Protein AF-A0A7Z9YC70-F1 (afdb_monomer)

Mean predicted aligned error: 18.32 Å

Foldseek 3Di:
DDLVVLLVQLLQLLVVCVVVQLQQPSDDPGSLVSLVVSLVVSVVPDDDPPVVLNVLSVVLNVLCVCSNVDDSVSSVVSSVVSVVSSVVSVVVVVCVVAPPDDDPPDDDDDDDDDDPPPPPPPDDQPDPPVVLVVQQQDFLCVQPPCHPVNSVQCCVWVVRTTLVSLLVQFFPFKDFQQDADALLVAAPPQDKHKHKFFFADWDWDQDPVRKIKIWTWTHDPNDIEIAIETDPRNVVCNVPHDGGWIKMKIARWHQDPNHIYGDGIDMDTCDPPGPPGQDHSGIAGHGDGDPPDDSVNSSVSSVSSLVPRLVSDDFRDDPVRCVVSVHDTPSVLSCCRHGNPDPVSVDD

Radius of gyration: 29.71 Å; Cα contacts (8 Å, |Δi|>4): 496; chains: 1; bounding box: 54×76×76 Å

Nearest PDB structures (foldseek):
  3f2b-assembly1_A  TM=7.486E-01  e=6.059E-05  Geobacillus kaustophilus
  3f2d-assembly1_A  TM=7.498E-01  e=9.896E-05  Geobacillus kaustophilus
  5gqo-assembly1_A-2  TM=7.730E-01  e=1.354E-03  Mycolicibacterium smegmatis MC2 155
  1z9f-assembly1_A  TM=7.151E-01  e=4.252E-03  Thermotoga maritima
  7pu7-assembly1_A  TM=6.340E-01  e=8.518E-02  Mycobacterium tuberculosis

Structure (mmCIF, N/CA/C/O backbone):
data_AF-A0A7Z9YC70-F1
#
_entry.id   AF-A0A7Z9YC70-F1
#
loop_
_atom_site.group_PDB
_atom_site.id
_atom_site.type_symbol
_atom_site.label_atom_id
_atom_site.label_alt_id
_atom_site.label_comp_id
_atom_site.label_asym_id
_atom_site.label_entity_id
_atom_site.label_seq_id
_atom_site.pdbx_PDB_ins_code
_atom_site.Cartn_x
_atom_site.Cartn_y
_atom_site.Cartn_z
_atom_site.occupancy
_atom_site.B_iso_or_equiv
_atom_site.auth_seq_id
_atom_site.auth_comp_id
_atom_site.auth_asym_id
_atom_site.auth_atom_id
_atom_site.pdbx_PDB_model_num
ATOM 1 N N . MET A 1 1 ? -14.507 -24.063 -24.855 1.00 58.81 1 MET A N 1
ATOM 2 C CA . MET A 1 1 ? -13.839 -25.032 -23.963 1.00 58.81 1 MET A CA 1
ATOM 3 C C . MET A 1 1 ? -12.348 -24.924 -24.219 1.00 58.81 1 MET A C 1
ATOM 5 O O . MET A 1 1 ? -11.944 -25.038 -25.372 1.00 58.81 1 MET A O 1
ATOM 9 N N . LYS A 1 2 ? -11.565 -24.582 -23.195 1.00 74.06 2 LYS A N 1
ATOM 10 C CA . LYS A 1 2 ? -10.109 -24.391 -23.318 1.00 74.06 2 LYS A CA 1
ATOM 11 C C . LYS A 1 2 ? -9.406 -25.756 -23.391 1.00 74.06 2 LYS A C 1
ATOM 13 O O . LYS A 1 2 ? -9.937 -26.738 -22.879 1.00 74.06 2 LYS A O 1
ATOM 18 N N . LEU A 1 3 ? -8.221 -25.831 -24.008 1.00 74.75 3 LEU A N 1
ATOM 19 C CA . LEU A 1 3 ? -7.455 -27.087 -24.123 1.00 74.75 3 LEU A CA 1
ATOM 20 C C . LEU A 1 3 ? -7.129 -27.685 -22.738 1.00 74.75 3 LEU A C 1
ATOM 22 O O . LEU A 1 3 ? -7.252 -28.892 -22.545 1.00 74.75 3 LEU A O 1
ATOM 26 N N . GLU A 1 4 ? -6.862 -26.840 -21.740 1.00 77.31 4 GLU A N 1
ATOM 27 C CA . GLU A 1 4 ? -6.604 -27.263 -20.357 1.00 77.31 4 GLU A CA 1
ATOM 28 C C . GLU A 1 4 ? -7.808 -27.977 -19.704 1.00 77.31 4 GLU A C 1
ATOM 30 O O . GLU A 1 4 ? -7.635 -29.007 -19.051 1.00 77.31 4 GLU A O 1
ATOM 35 N N . GLU A 1 5 ? -9.036 -27.515 -19.970 1.00 78.69 5 GLU A N 1
ATOM 36 C CA . GLU A 1 5 ? -10.274 -28.159 -19.493 1.00 78.69 5 GLU A CA 1
ATOM 37 C C . GLU A 1 5 ? -10.476 -29.543 -20.131 1.00 78.69 5 GLU A C 1
ATOM 39 O O . GLU A 1 5 ? -11.015 -30.456 -19.503 1.00 78.69 5 GLU A O 1
ATOM 44 N N . ILE A 1 6 ? -10.032 -29.720 -21.380 1.00 80.38 6 ILE A N 1
ATOM 45 C CA . ILE A 1 6 ? -10.099 -31.007 -22.082 1.00 80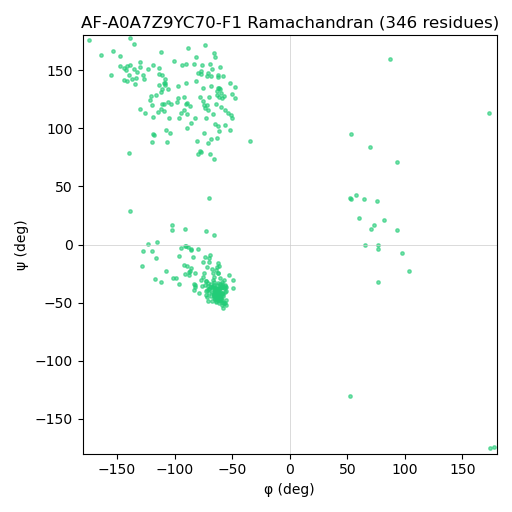.38 6 ILE A CA 1
ATOM 46 C C . ILE A 1 6 ? -9.082 -31.984 -21.491 1.00 80.38 6 ILE A C 1
ATOM 48 O O . ILE A 1 6 ? -9.434 -33.124 -21.189 1.00 80.38 6 ILE A O 1
ATOM 52 N N . LEU A 1 7 ? -7.845 -31.535 -21.259 1.00 80.81 7 LEU A N 1
ATOM 53 C CA . LEU A 1 7 ? -6.798 -32.358 -20.646 1.00 80.81 7 LEU A CA 1
ATOM 54 C C . LEU A 1 7 ? -7.175 -32.801 -19.225 1.00 80.81 7 LEU A C 1
ATOM 56 O O . LEU A 1 7 ? -6.905 -33.938 -18.847 1.00 80.81 7 LEU A O 1
ATOM 60 N N . GLU A 1 8 ? -7.837 -31.944 -18.441 1.00 82.69 8 GLU A N 1
ATOM 61 C CA . GLU A 1 8 ? -8.358 -32.313 -17.116 1.00 82.69 8 GLU A CA 1
ATOM 62 C C . GLU A 1 8 ? -9.448 -33.392 -17.188 1.00 82.69 8 GLU A C 1
ATOM 64 O O . GLU A 1 8 ? -9.477 -34.313 -16.366 1.00 82.69 8 GLU A O 1
ATOM 69 N N . ARG A 1 9 ? -10.330 -33.322 -18.191 1.00 82.19 9 ARG A N 1
ATOM 70 C CA . ARG A 1 9 ? -11.359 -34.347 -18.402 1.00 82.19 9 ARG A CA 1
ATOM 71 C C . ARG A 1 9 ? -10.772 -35.687 -18.837 1.00 82.19 9 ARG A C 1
ATOM 73 O O . ARG A 1 9 ? -11.290 -36.708 -18.405 1.00 82.19 9 ARG A O 1
ATOM 80 N N . ILE A 1 10 ? -9.686 -35.694 -19.612 1.00 82.94 10 ILE A N 1
ATOM 81 C CA . ILE A 1 10 ? -8.967 -36.918 -20.005 1.00 82.94 10 ILE A CA 1
ATOM 82 C C . ILE A 1 10 ? -8.225 -37.538 -18.808 1.00 82.94 10 ILE A C 1
ATOM 84 O O . ILE A 1 10 ? -8.247 -38.752 -18.619 1.00 82.94 10 ILE A O 1
ATOM 88 N N . GLU A 1 11 ? -7.585 -36.721 -17.970 1.00 85.50 11 GLU A N 1
ATOM 89 C CA . GLU A 1 11 ? -6.767 -37.202 -16.850 1.00 85.50 11 GLU A CA 1
ATOM 90 C C . GLU A 1 11 ? -7.589 -37.852 -15.724 1.00 85.50 11 GLU A C 1
ATOM 92 O O . GLU A 1 11 ? -7.140 -38.825 -15.110 1.00 85.50 11 GLU A O 1
ATOM 97 N N . LYS A 1 12 ? -8.791 -37.334 -15.435 1.00 84.50 12 LYS A N 1
ATOM 98 C CA . LYS A 1 12 ? -9.635 -37.818 -14.327 1.00 84.50 12 LYS A CA 1
ATOM 99 C C . LYS A 1 12 ? -9.931 -39.329 -14.420 1.00 84.50 12 LYS A C 1
ATOM 101 O O . LYS A 1 12 ? -9.667 -40.022 -13.435 1.00 84.50 12 LYS A O 1
ATOM 106 N N . PRO A 1 13 ? -10.396 -39.875 -15.561 1.00 82.12 13 PRO A N 1
ATOM 107 C CA . PRO A 1 13 ? -10.566 -41.319 -15.727 1.00 82.12 13 PRO A CA 1
ATOM 108 C C . PRO A 1 13 ? -9.258 -42.112 -15.680 1.00 82.12 13 PRO A C 1
ATOM 110 O O . PRO A 1 13 ? -9.231 -43.170 -15.063 1.00 82.12 13 PRO A O 1
ATOM 113 N N . LEU A 1 14 ? -8.152 -41.596 -16.234 1.00 81.69 14 LEU A N 1
ATOM 114 C CA . LEU A 1 14 ? -6.853 -42.287 -16.181 1.00 81.69 14 LEU A CA 1
ATOM 115 C C . LEU A 1 14 ? -6.356 -42.468 -14.737 1.00 81.69 14 LEU A C 1
ATOM 117 O O . LEU A 1 14 ? -5.891 -43.543 -14.364 1.00 81.69 14 LEU A O 1
ATOM 121 N N . ARG A 1 15 ? -6.510 -41.443 -13.887 1.00 83.75 15 ARG A N 1
ATOM 122 C CA . ARG A 1 15 ? -6.176 -41.532 -12.453 1.00 83.75 15 ARG A CA 1
ATOM 123 C C . ARG A 1 15 ? -7.150 -42.413 -11.671 1.00 83.75 15 ARG A C 1
ATOM 125 O O . ARG A 1 15 ? -6.748 -43.055 -10.701 1.00 83.75 15 ARG A O 1
ATOM 132 N N . LEU A 1 16 ? -8.425 -42.439 -12.060 1.00 81.56 16 LEU A N 1
ATOM 133 C CA . LEU A 1 16 ? -9.419 -43.327 -11.458 1.00 81.56 16 LEU A CA 1
ATOM 134 C C . LEU A 1 16 ? -9.104 -44.796 -11.769 1.00 81.56 16 LEU A C 1
ATOM 136 O O . LEU A 1 16 ? -9.248 -45.651 -10.901 1.00 81.56 16 LEU A O 1
ATOM 140 N N . GLU A 1 17 ? -8.585 -45.078 -12.957 1.00 81.44 17 GLU A N 1
ATOM 141 C CA . GLU A 1 17 ? -8.200 -46.422 -13.371 1.00 81.44 17 GLU A CA 1
ATOM 142 C C . GLU A 1 17 ? -7.028 -46.993 -12.552 1.00 81.44 17 GLU A C 1
ATOM 144 O O . GLU A 1 17 ? -7.038 -48.174 -12.207 1.00 81.44 17 GLU A O 1
ATOM 149 N N . ILE A 1 18 ? -6.075 -46.146 -12.138 1.00 81.38 18 ILE A N 1
ATOM 150 C CA . ILE A 1 18 ? -5.007 -46.529 -11.194 1.00 81.38 18 ILE A CA 1
ATOM 151 C C . ILE A 1 18 ? -5.612 -47.022 -9.873 1.00 81.38 18 ILE A C 1
ATOM 153 O O . ILE A 1 18 ? -5.173 -48.029 -9.322 1.00 81.38 18 ILE A O 1
ATOM 157 N N . LYS A 1 19 ? -6.654 -46.342 -9.375 1.00 79.81 19 LYS A N 1
ATOM 158 C CA . LYS A 1 19 ? -7.341 -46.719 -8.128 1.00 79.81 19 LYS A CA 1
ATOM 159 C C . LYS A 1 19 ? -8.195 -47.977 -8.281 1.00 79.81 19 LYS A C 1
ATOM 161 O O . LYS A 1 19 ? -8.360 -48.719 -7.319 1.00 79.81 19 LYS A O 1
ATOM 166 N N . LEU A 1 20 ? -8.741 -48.210 -9.473 1.00 76.06 20 LEU A N 1
ATOM 167 C CA . LEU A 1 20 ? -9.563 -49.381 -9.791 1.00 76.06 20 LEU A CA 1
ATOM 168 C C . LEU A 1 20 ? -8.736 -50.602 -10.223 1.00 76.06 20 LEU A C 1
ATOM 170 O O . LEU A 1 20 ? -9.300 -51.680 -10.412 1.00 76.06 20 LEU A O 1
ATOM 174 N N . GLY A 1 21 ? -7.413 -50.456 -10.339 1.00 76.56 21 GLY A N 1
ATOM 175 C CA . GLY A 1 21 ? -6.499 -51.544 -10.665 1.00 76.56 21 GLY A CA 1
ATOM 176 C C . GLY A 1 21 ? -6.512 -51.955 -12.139 1.00 76.56 21 GLY A C 1
ATOM 177 O O . GLY A 1 21 ? -6.376 -53.144 -12.413 1.00 76.56 21 GLY A O 1
ATOM 178 N N . PHE A 1 22 ? -6.646 -51.007 -13.076 1.00 79.94 22 PHE A N 1
ATOM 179 C CA . PHE A 1 22 ? -6.442 -51.235 -14.522 1.00 79.94 22 PHE A CA 1
ATOM 180 C C . PHE A 1 22 ? -7.443 -52.215 -15.175 1.00 79.94 22 PHE A C 1
ATOM 182 O O . PHE A 1 22 ? -7.104 -53.030 -16.037 1.00 79.94 22 PHE A O 1
ATOM 189 N N . ARG A 1 23 ? -8.707 -52.131 -14.756 1.00 74.19 23 ARG A N 1
ATOM 190 C CA . ARG A 1 23 ? -9.859 -52.942 -15.176 1.00 74.19 23 ARG A CA 1
ATOM 191 C C . ARG A 1 23 ? -10.621 -52.408 -16.400 1.00 74.19 23 ARG A C 1
ATOM 193 O O . ARG A 1 23 ? -11.561 -53.077 -16.818 1.00 74.19 23 ARG A O 1
ATOM 200 N N . ASP A 1 24 ? -10.232 -51.261 -16.955 1.00 75.12 24 ASP A N 1
ATOM 201 C CA . ASP A 1 24 ? -10.878 -50.562 -18.080 1.00 75.12 24 ASP A CA 1
ATOM 202 C C . ASP A 1 24 ? -12.355 -50.211 -17.807 1.00 75.12 24 ASP A C 1
ATOM 204 O O . ASP A 1 24 ? -13.249 -50.420 -18.625 1.00 75.12 24 ASP A O 1
ATOM 208 N N . ARG A 1 25 ? -12.635 -49.723 -16.590 1.00 73.06 25 ARG A N 1
ATOM 209 C CA . ARG A 1 25 ? -13.999 -49.368 -16.141 1.00 73.06 25 ARG A CA 1
ATOM 210 C C . ARG A 1 25 ? -14.137 -47.918 -15.687 1.00 73.06 25 ARG A C 1
ATOM 212 O O . ARG A 1 25 ? -15.231 -47.512 -15.300 1.00 73.06 25 ARG A O 1
ATOM 219 N N . ALA A 1 26 ? -13.066 -47.127 -15.731 1.00 70.38 26 ALA A N 1
ATOM 220 C CA . ALA A 1 26 ? -13.095 -45.730 -15.311 1.00 70.38 26 ALA A CA 1
ATOM 221 C C . ALA A 1 26 ? -13.880 -44.798 -16.255 1.00 70.38 26 ALA A C 1
ATOM 223 O O . ALA A 1 26 ? -14.156 -43.659 -15.876 1.00 70.38 26 ALA A O 1
ATOM 224 N N . ALA A 1 27 ? -14.252 -45.251 -17.459 1.00 69.31 27 ALA A N 1
ATOM 225 C CA . ALA A 1 27 ? -15.038 -44.479 -18.418 1.00 69.31 27 ALA A CA 1
ATOM 226 C C . ALA A 1 27 ? -16.104 -45.335 -19.124 1.00 69.31 27 ALA A C 1
ATOM 228 O O . ALA A 1 27 ? -15.899 -46.517 -19.403 1.00 69.31 27 ALA A O 1
ATOM 229 N N . VAL A 1 28 ? -17.251 -44.722 -19.437 1.00 65.75 28 VAL A N 1
ATOM 230 C CA . VAL A 1 28 ? -18.344 -45.374 -20.173 1.00 65.75 28 VAL A CA 1
ATOM 231 C C . VAL A 1 28 ? -17.875 -45.659 -21.602 1.00 65.75 28 VAL A C 1
ATOM 233 O O . VAL A 1 28 ? -17.653 -44.729 -22.373 1.00 65.75 28 VAL A O 1
ATOM 236 N N . GLY A 1 29 ? -17.720 -46.943 -21.942 1.00 67.75 29 GLY A N 1
ATOM 237 C CA . GLY A 1 29 ? -17.210 -47.387 -23.245 1.00 67.75 29 GLY A CA 1
ATOM 238 C C . GLY A 1 29 ? -15.697 -47.633 -23.311 1.00 67.75 29 GLY A C 1
ATOM 239 O O . GLY A 1 29 ? -15.187 -47.787 -24.417 1.00 67.75 29 GLY A O 1
ATOM 240 N N . GLY A 1 30 ? -15.006 -47.683 -22.165 1.00 78.88 30 GLY A N 1
ATOM 241 C CA . GLY A 1 30 ? -13.567 -47.951 -22.074 1.00 78.88 30 GLY A CA 1
ATOM 242 C C . GLY A 1 30 ? -12.704 -46.691 -22.200 1.00 78.88 30 GLY A C 1
ATOM 243 O O . GLY A 1 30 ? -13.140 -45.646 -22.697 1.00 78.88 30 GLY A O 1
ATOM 244 N N . ILE A 1 31 ? -11.465 -46.775 -21.720 1.00 80.06 31 ILE A N 1
ATOM 245 C CA . ILE A 1 31 ? -10.510 -45.658 -21.706 1.00 80.06 31 ILE A CA 1
ATOM 246 C C . ILE A 1 31 ? -10.119 -45.241 -23.118 1.00 80.06 31 ILE A C 1
ATOM 248 O O . ILE A 1 31 ? -10.058 -44.048 -23.401 1.00 80.06 31 ILE A O 1
ATOM 252 N N . GLU A 1 32 ? -9.910 -46.202 -24.013 1.00 81.44 32 GLU A N 1
ATOM 253 C CA . GLU A 1 32 ? -9.539 -45.950 -25.406 1.00 81.44 32 GLU A CA 1
ATOM 254 C C . GLU A 1 32 ? -10.543 -45.034 -26.114 1.00 81.44 32 GLU A C 1
ATOM 256 O O . GLU A 1 32 ? -10.172 -43.994 -26.670 1.00 81.44 32 GLU A O 1
ATOM 261 N N . ARG A 1 33 ? -11.832 -45.387 -26.041 1.00 79.00 33 ARG A N 1
ATOM 262 C CA . ARG A 1 33 ? -12.913 -44.634 -26.682 1.00 79.00 33 ARG A CA 1
ATOM 263 C C . ARG A 1 33 ? -13.066 -43.251 -26.062 1.00 79.00 33 ARG A C 1
ATOM 265 O O . ARG A 1 33 ? -13.143 -42.258 -26.777 1.00 79.00 33 ARG A O 1
ATOM 272 N N . TYR A 1 34 ? -13.035 -43.177 -24.732 1.00 82.62 34 TYR A N 1
ATOM 273 C CA . TYR A 1 34 ? -13.163 -41.914 -24.013 1.00 82.62 34 TYR A CA 1
ATOM 274 C C . TYR A 1 34 ? -12.027 -40.942 -24.354 1.00 82.62 34 TYR A C 1
ATOM 276 O O . TYR A 1 34 ? -12.274 -39.788 -24.702 1.00 82.62 34 TYR A O 1
ATOM 284 N N . VAL A 1 35 ? -10.775 -41.396 -24.279 1.00 82.19 35 VAL A N 1
ATOM 285 C CA . VAL A 1 35 ? -9.605 -40.565 -24.585 1.00 82.19 35 VAL A CA 1
ATOM 286 C C . VAL A 1 35 ? -9.622 -40.147 -26.058 1.00 82.19 35 VAL A C 1
ATOM 288 O O . VAL A 1 35 ? -9.382 -38.976 -26.345 1.00 82.19 35 VAL A O 1
ATOM 291 N N . SER A 1 36 ? -9.968 -41.048 -26.981 1.00 83.75 36 SER A N 1
ATOM 292 C CA . SER A 1 36 ? -10.050 -40.742 -28.416 1.00 83.75 36 SER A CA 1
ATOM 293 C C . SER A 1 36 ? -11.090 -39.664 -28.731 1.00 83.75 36 SER A C 1
ATOM 295 O O . SER A 1 36 ? -10.760 -38.693 -29.415 1.00 83.75 36 SER A O 1
ATOM 297 N N . ASP A 1 37 ? -12.294 -39.762 -28.159 1.00 81.81 37 ASP A N 1
ATOM 298 C CA . ASP A 1 37 ? -13.371 -38.780 -28.349 1.00 81.81 37 ASP A CA 1
ATOM 299 C C . ASP A 1 37 ? -12.973 -37.386 -27.829 1.00 81.81 37 ASP A C 1
ATOM 301 O O . ASP A 1 37 ? -13.281 -36.354 -28.436 1.00 81.81 37 ASP A O 1
ATOM 305 N N . TRP A 1 38 ? -12.264 -37.328 -26.697 1.00 81.94 38 TRP A N 1
ATOM 306 C CA . TRP A 1 38 ? -11.790 -36.066 -26.127 1.00 81.94 38 TRP A CA 1
ATOM 307 C C . TRP A 1 38 ? -10.584 -35.487 -26.869 1.00 81.94 38 TRP A C 1
ATOM 309 O O . TRP A 1 38 ? -10.522 -34.267 -27.040 1.00 81.94 38 TRP A O 1
ATOM 319 N N . VAL A 1 39 ? -9.664 -36.322 -27.364 1.00 82.25 39 VAL A N 1
ATOM 320 C CA . VAL A 1 39 ? -8.563 -35.875 -28.232 1.00 82.25 39 VAL A CA 1
ATOM 321 C C . VAL A 1 39 ? -9.106 -35.333 -29.553 1.00 82.25 39 VAL A C 1
ATOM 323 O O . VAL A 1 39 ? -8.662 -34.279 -30.004 1.00 82.25 39 VAL A O 1
ATOM 326 N N . GLU A 1 40 ? -10.108 -35.974 -30.155 1.00 82.12 40 GLU A N 1
ATOM 327 C CA . GLU A 1 40 ? -10.722 -35.472 -31.385 1.00 82.12 40 GLU A CA 1
ATOM 328 C C . GLU A 1 40 ? -11.404 -34.112 -31.165 1.00 82.12 40 GLU A C 1
ATOM 330 O O . GLU A 1 40 ? -11.244 -33.188 -31.965 1.00 82.12 40 GLU A O 1
ATOM 335 N N . ARG A 1 41 ? -12.089 -33.930 -30.030 1.00 80.38 41 ARG A N 1
ATOM 336 C CA . ARG A 1 41 ? -12.630 -32.619 -29.637 1.00 80.38 41 ARG A CA 1
ATOM 337 C C . ARG A 1 41 ? -11.532 -31.581 -29.409 1.00 80.38 41 ARG A C 1
ATOM 339 O O . ARG A 1 41 ? -11.718 -30.437 -29.818 1.00 80.38 41 ARG A O 1
ATOM 346 N N . ALA A 1 42 ? -10.400 -31.956 -28.808 1.00 74.94 42 ALA A N 1
ATOM 347 C CA . ALA A 1 42 ? -9.247 -31.067 -28.641 1.00 74.94 42 ALA A CA 1
ATOM 348 C C . ALA A 1 42 ? -8.676 -30.609 -29.992 1.00 74.94 42 ALA A C 1
ATOM 350 O O . ALA A 1 42 ? -8.385 -29.426 -30.162 1.00 74.94 42 ALA A O 1
ATOM 351 N N . LEU A 1 43 ? -8.590 -31.520 -30.967 1.00 75.75 43 LEU A N 1
ATOM 352 C CA . LEU A 1 43 ? -8.147 -31.217 -32.331 1.00 75.75 43 LEU A CA 1
ATOM 353 C C . LEU A 1 43 ? -9.133 -30.310 -33.089 1.00 75.75 43 LEU A C 1
ATOM 355 O O . LEU A 1 43 ? -8.700 -29.521 -33.923 1.00 75.75 43 LEU A O 1
ATOM 359 N N . ARG A 1 44 ? -10.441 -30.389 -32.795 1.00 74.38 44 ARG A N 1
ATOM 360 C CA . ARG A 1 44 ? -11.485 -29.551 -33.422 1.00 74.38 44 ARG A CA 1
ATOM 361 C C . ARG A 1 44 ? -11.625 -28.155 -32.794 1.00 74.38 44 ARG A C 1
ATOM 363 O O . ARG A 1 44 ? -11.948 -27.209 -33.502 1.00 74.38 44 ARG A O 1
ATOM 370 N N . LEU A 1 45 ? -11.422 -28.021 -31.480 1.00 64.75 45 LEU A N 1
ATOM 371 C CA . LEU A 1 45 ? -11.616 -26.765 -30.731 1.00 64.75 45 LEU A CA 1
ATOM 372 C C . LEU A 1 45 ? -10.389 -25.843 -30.723 1.00 64.75 45 LEU A C 1
ATOM 374 O O . LEU A 1 45 ? -10.529 -24.644 -30.487 1.00 64.75 45 LEU A O 1
ATOM 378 N N . GLY A 1 46 ? -9.192 -26.384 -30.947 1.00 49.19 46 GLY A N 1
ATOM 379 C CA . GLY A 1 46 ? -7.940 -25.641 -30.868 1.00 49.19 46 GLY A CA 1
ATOM 380 C C . GLY A 1 46 ? -7.335 -25.390 -32.239 1.00 49.19 46 GLY A C 1
ATOM 381 O O . GLY A 1 46 ? -6.613 -26.238 -32.758 1.00 49.19 46 GLY A O 1
ATOM 382 N N . GLY A 1 47 ? -7.560 -24.196 -32.792 1.00 53.94 47 GLY A N 1
ATOM 383 C CA . GLY A 1 47 ? -6.734 -23.669 -33.873 1.00 53.94 47 GLY A CA 1
ATOM 384 C C . GLY A 1 47 ? -5.256 -23.758 -33.488 1.00 53.94 47 GLY A C 1
ATOM 385 O O . GLY A 1 47 ? -4.792 -23.069 -32.583 1.00 53.94 47 GLY A O 1
ATOM 386 N N . LEU A 1 48 ? -4.512 -24.627 -34.164 1.00 49.47 48 LEU A N 1
ATOM 387 C CA . LEU A 1 48 ? -3.090 -24.825 -33.924 1.00 49.47 48 LEU A CA 1
ATOM 388 C C . LEU A 1 48 ? -2.331 -24.485 -35.201 1.00 49.47 48 LEU A C 1
ATOM 390 O O . LEU A 1 48 ? -2.086 -25.329 -36.054 1.00 49.47 48 LEU A O 1
ATOM 394 N N . LYS A 1 49 ? -1.864 -23.237 -35.246 1.00 52.34 49 LYS A N 1
ATOM 395 C CA . LYS A 1 49 ? -0.661 -22.839 -35.990 1.00 52.34 49 LYS A CA 1
ATOM 396 C C . LYS A 1 49 ? 0.626 -23.474 -35.406 1.00 52.34 49 LYS A C 1
ATOM 398 O O . LYS A 1 49 ? 1.712 -23.096 -35.817 1.00 52.34 49 LYS A O 1
ATOM 403 N N . ASP A 1 50 ? 0.521 -24.409 -34.448 1.00 62.41 50 ASP A N 1
ATOM 404 C CA . ASP A 1 50 ? 1.647 -25.077 -33.778 1.00 62.41 50 ASP A CA 1
ATOM 405 C C . ASP A 1 50 ? 1.632 -26.605 -34.043 1.00 62.41 50 ASP A C 1
ATOM 407 O O . ASP A 1 50 ? 0.971 -27.360 -33.317 1.00 62.41 50 ASP A O 1
ATOM 411 N N . PRO A 1 51 ? 2.374 -27.081 -35.065 1.00 67.75 51 PRO A N 1
ATOM 412 C CA . PRO A 1 51 ? 2.528 -28.500 -35.413 1.00 67.75 51 PRO A CA 1
ATOM 413 C C . PRO A 1 51 ? 2.882 -29.465 -34.258 1.00 67.75 51 PRO A C 1
ATOM 415 O O . PRO A 1 51 ? 2.361 -30.584 -34.234 1.00 67.75 51 PRO A O 1
ATOM 418 N N . PRO A 1 52 ? 3.723 -29.107 -33.267 1.00 68.00 52 PRO A N 1
ATOM 419 C CA . PRO A 1 52 ? 4.173 -30.074 -32.269 1.00 68.00 52 PRO A CA 1
ATOM 420 C C . PRO A 1 52 ? 3.143 -30.417 -31.179 1.00 68.00 52 PRO A C 1
ATOM 422 O O . PRO A 1 52 ? 3.162 -31.545 -30.692 1.00 68.00 52 PRO A O 1
ATOM 425 N N . THR A 1 53 ? 2.232 -29.516 -30.782 1.00 70.50 53 THR A N 1
ATOM 426 C CA . THR A 1 53 ? 1.154 -29.873 -29.829 1.00 70.50 53 THR A CA 1
ATOM 427 C C . THR A 1 53 ? 0.164 -30.857 -30.460 1.00 70.50 53 THR A C 1
ATOM 429 O O . THR A 1 53 ? -0.264 -31.806 -29.802 1.00 70.50 53 THR A O 1
ATOM 432 N N . ARG A 1 54 ? -0.123 -30.704 -31.760 1.00 75.88 54 ARG A N 1
ATOM 433 C CA . ARG A 1 54 ? -0.925 -31.666 -32.528 1.00 75.88 54 ARG A CA 1
ATOM 434 C C . ARG A 1 54 ? -0.284 -33.056 -32.535 1.00 75.88 54 ARG A C 1
ATOM 436 O O . ARG A 1 54 ? -0.955 -34.036 -32.225 1.00 75.88 54 ARG A O 1
ATOM 443 N N . GLY A 1 55 ? 1.025 -33.133 -32.786 1.00 77.25 55 GLY A N 1
ATOM 444 C CA . GLY A 1 55 ? 1.760 -34.399 -32.738 1.00 77.25 55 GLY A CA 1
ATOM 445 C C . GLY A 1 55 ? 1.721 -35.079 -31.363 1.00 77.25 55 GLY A C 1
ATOM 446 O O . GLY A 1 55 ? 1.661 -36.303 -31.284 1.00 77.25 55 GLY A O 1
ATOM 447 N N . MET A 1 56 ? 1.712 -34.314 -30.266 1.00 78.38 56 MET A N 1
ATOM 448 C CA . MET A 1 56 ? 1.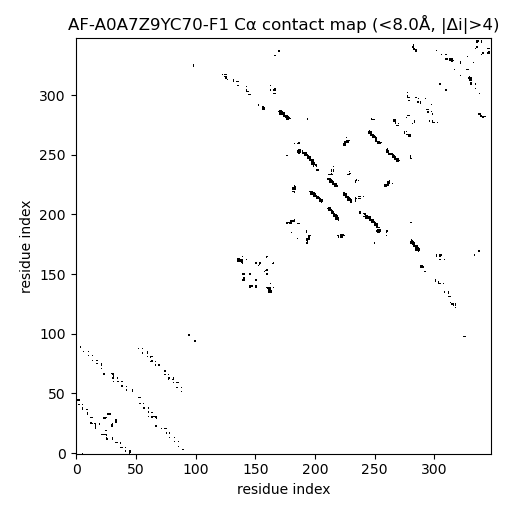598 -34.875 -28.912 1.00 78.38 56 MET A CA 1
ATOM 449 C C . MET A 1 56 ? 0.196 -35.420 -28.611 1.00 78.38 56 MET A C 1
ATOM 451 O O . MET A 1 56 ? 0.085 -36.487 -28.013 1.00 78.38 56 MET A O 1
ATOM 455 N N . LEU A 1 57 ? -0.860 -34.738 -29.062 1.00 80.81 57 LEU A N 1
ATOM 456 C CA . LEU A 1 57 ? -2.241 -35.219 -28.935 1.00 80.81 57 LEU A CA 1
ATOM 457 C C . LEU A 1 57 ? -2.471 -36.505 -29.744 1.00 80.81 57 LEU A C 1
ATOM 459 O O . LEU A 1 57 ? -3.087 -37.447 -29.2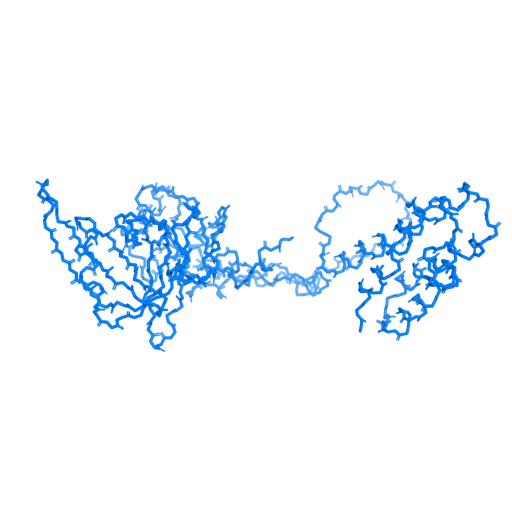51 1.00 80.81 57 LEU A O 1
ATOM 463 N N . GLU A 1 58 ? -1.908 -36.597 -30.949 1.00 81.31 58 GLU A N 1
ATOM 464 C CA . GLU A 1 58 ? -1.957 -37.827 -31.749 1.00 81.31 58 GLU A CA 1
ATOM 465 C C . GLU A 1 58 ? -1.158 -38.972 -31.101 1.00 81.31 58 GLU A C 1
ATOM 467 O O . GLU A 1 58 ? -1.608 -40.118 -31.117 1.00 81.31 58 GLU A O 1
ATOM 472 N N . ARG A 1 59 ? -0.008 -38.682 -30.470 1.00 81.44 59 ARG A N 1
ATOM 473 C CA . ARG A 1 59 ? 0.744 -39.673 -29.673 1.00 81.44 59 ARG A CA 1
ATOM 474 C C . ARG A 1 59 ? -0.037 -40.143 -28.446 1.00 81.44 59 ARG A C 1
ATOM 476 O O . ARG A 1 59 ? 0.038 -41.323 -28.119 1.00 81.44 59 ARG A O 1
ATOM 483 N N . LEU A 1 60 ? -0.784 -39.251 -27.790 1.00 82.94 60 LEU A N 1
ATOM 484 C CA . LEU A 1 60 ? -1.660 -39.607 -26.672 1.00 82.94 60 LEU A CA 1
ATOM 485 C C . LEU A 1 60 ? -2.763 -40.566 -27.131 1.00 82.94 60 LEU A C 1
ATOM 487 O O . LEU A 1 60 ? -2.964 -41.590 -26.485 1.00 82.94 60 LEU A O 1
ATOM 491 N N . ARG A 1 61 ? -3.402 -40.301 -28.278 1.00 83.06 61 ARG A N 1
ATOM 492 C CA . ARG A 1 61 ? -4.396 -41.217 -28.859 1.00 83.06 61 ARG A CA 1
ATOM 493 C C . ARG A 1 61 ? -3.802 -42.603 -29.124 1.00 83.06 61 ARG A C 1
ATOM 495 O O . ARG A 1 61 ? -4.313 -43.585 -28.609 1.00 83.06 61 ARG A O 1
ATOM 502 N N . ARG A 1 62 ? -2.653 -42.672 -29.806 1.00 81.94 62 ARG A N 1
ATOM 503 C CA . ARG A 1 62 ? -1.962 -43.949 -30.076 1.00 81.94 62 ARG A CA 1
ATOM 504 C C . ARG A 1 62 ? -1.500 -44.679 -28.816 1.00 81.94 62 ARG A C 1
ATOM 506 O O . ARG A 1 62 ? -1.315 -45.887 -28.842 1.00 81.94 62 ARG A O 1
ATOM 513 N N . SER A 1 63 ? -1.279 -43.967 -27.709 1.00 78.62 63 SER A N 1
ATOM 514 C CA . SER A 1 63 ? -0.833 -44.589 -26.456 1.00 78.62 63 SER A CA 1
ATOM 515 C C . SER A 1 63 ? -1.917 -45.420 -25.766 1.00 78.62 63 SER A C 1
ATOM 517 O O . SER A 1 63 ? -1.580 -46.274 -24.949 1.00 78.62 63 SER A O 1
ATOM 519 N N . VAL A 1 64 ? -3.189 -45.197 -26.104 1.00 78.81 64 VAL A N 1
ATOM 520 C CA . VAL A 1 64 ? -4.347 -45.892 -25.520 1.00 78.81 64 VAL A CA 1
ATOM 521 C C . VAL A 1 64 ? -5.109 -46.754 -26.534 1.00 78.81 64 VAL A C 1
ATOM 523 O O . VAL A 1 64 ? -6.111 -47.357 -26.165 1.00 78.81 64 VAL A O 1
ATOM 526 N N . GLU A 1 65 ? -4.650 -46.822 -27.787 1.00 81.94 65 GLU A N 1
ATOM 527 C CA . GLU A 1 65 ? -5.196 -47.727 -28.809 1.00 81.94 65 GLU A CA 1
ATOM 528 C C . GLU A 1 65 ? -4.971 -49.189 -28.378 1.00 81.94 65 GLU A C 1
ATOM 530 O O . GLU A 1 65 ? -3.859 -49.560 -27.992 1.00 81.94 65 GLU A O 1
ATOM 535 N N . GLY A 1 66 ? -6.028 -50.007 -28.395 1.00 75.88 66 GLY A N 1
ATOM 536 C CA . GLY A 1 66 ? -5.984 -51.404 -27.946 1.00 75.88 66 GLY A CA 1
ATOM 537 C C . GLY A 1 66 ? -5.895 -51.597 -26.426 1.00 75.88 66 GLY A C 1
ATOM 538 O O . GLY A 1 66 ? -5.555 -52.688 -25.966 1.00 75.88 66 GLY A O 1
ATOM 539 N N . TYR A 1 67 ? -6.201 -50.572 -25.614 1.00 77.06 67 TYR A N 1
ATOM 540 C CA . TYR A 1 67 ? -6.064 -50.636 -24.148 1.00 77.06 67 TYR A CA 1
ATOM 541 C C . TYR A 1 67 ? -6.845 -51.797 -23.508 1.00 77.06 67 TYR A C 1
ATOM 543 O O . TYR A 1 67 ? -6.378 -52.425 -22.552 1.00 77.06 67 TYR A O 1
ATOM 551 N N . SER A 1 68 ? -8.015 -52.108 -24.065 1.00 75.38 68 SER A N 1
ATOM 552 C CA . SER A 1 68 ? -8.883 -53.195 -23.605 1.00 75.38 68 SER A CA 1
ATOM 553 C C . SER A 1 68 ? -8.286 -54.594 -23.837 1.00 75.38 68 SER A C 1
ATOM 555 O O . SER A 1 68 ? -8.626 -55.528 -23.110 1.00 75.38 68 SER A O 1
ATOM 557 N N . GLU A 1 69 ? -7.331 -54.742 -24.757 1.00 78.06 69 GLU A N 1
ATOM 558 C CA . GLU A 1 69 ? -6.709 -56.024 -25.125 1.00 78.06 69 GLU A CA 1
ATOM 559 C C . GLU A 1 69 ? -5.387 -56.295 -24.385 1.00 78.06 69 GLU A C 1
ATOM 561 O O . GLU A 1 69 ? -4.852 -57.402 -24.430 1.00 78.06 69 GLU A O 1
ATOM 566 N N . PHE A 1 70 ? -4.848 -55.301 -23.673 1.00 79.75 70 PHE A N 1
ATOM 567 C CA . PHE A 1 70 ? -3.574 -55.427 -22.967 1.00 79.75 70 PHE A CA 1
ATOM 568 C C . PHE A 1 70 ? -3.676 -56.213 -21.654 1.00 79.75 70 PHE A C 1
ATOM 570 O O . PHE A 1 70 ? -4.676 -56.138 -20.938 1.00 79.75 70 PHE A O 1
ATOM 577 N N . ASP A 1 71 ? -2.588 -56.907 -21.302 1.00 80.06 71 ASP A N 1
ATOM 578 C CA . ASP A 1 71 ? -2.389 -57.486 -19.971 1.00 80.06 71 ASP A CA 1
ATOM 579 C C . ASP A 1 71 ? -2.247 -56.392 -18.890 1.00 80.06 71 ASP A C 1
ATOM 581 O O . ASP A 1 71 ? -2.050 -55.211 -19.184 1.00 80.06 71 ASP A O 1
ATOM 585 N N . LEU A 1 72 ? -2.365 -56.765 -17.612 1.00 73.19 72 LEU A N 1
ATOM 586 C CA . LEU A 1 72 ? -2.358 -55.803 -16.501 1.00 73.19 72 LEU A CA 1
ATOM 587 C C . LEU A 1 72 ? -1.075 -54.960 -16.426 1.00 73.19 72 LEU A C 1
ATOM 589 O O . LEU A 1 72 ? -1.138 -53.801 -16.012 1.00 73.19 72 LEU A O 1
ATOM 593 N N . ASP A 1 73 ? 0.076 -55.500 -16.823 1.00 71.94 73 ASP A N 1
ATOM 594 C CA . ASP A 1 73 ? 1.356 -54.796 -16.721 1.00 71.94 73 ASP A CA 1
ATOM 595 C C . ASP A 1 73 ? 1.569 -53.829 -17.889 1.00 71.94 73 ASP A C 1
ATOM 597 O O . ASP A 1 73 ? 2.005 -52.691 -17.691 1.00 71.94 73 ASP A O 1
ATOM 601 N N . ARG A 1 74 ? 1.130 -54.206 -19.091 1.00 76.38 74 ARG A N 1
ATOM 602 C CA . ARG A 1 74 ? 1.021 -53.305 -20.240 1.00 76.38 74 ARG A CA 1
ATOM 603 C C . ARG A 1 74 ? -0.006 -52.212 -19.973 1.00 76.38 74 ARG A C 1
ATOM 605 O O . ARG A 1 74 ? 0.288 -51.042 -20.206 1.00 76.38 74 ARG A O 1
ATOM 612 N N . ARG A 1 75 ? -1.164 -52.527 -19.385 1.00 77.88 75 ARG A N 1
ATOM 613 C CA . ARG A 1 75 ? -2.161 -51.512 -19.002 1.00 77.88 75 ARG A CA 1
ATOM 614 C C . ARG A 1 75 ? -1.596 -50.485 -18.021 1.00 77.88 75 ARG A C 1
ATOM 616 O O . ARG A 1 75 ? -1.832 -49.291 -18.204 1.00 77.88 75 ARG A O 1
ATOM 623 N N . LYS A 1 76 ? -0.812 -50.912 -17.024 1.00 75.38 76 LYS A N 1
ATOM 624 C CA . LYS A 1 76 ? -0.084 -49.993 -16.128 1.00 75.38 76 LYS A CA 1
ATOM 625 C C . LYS A 1 76 ? 0.849 -49.081 -16.919 1.00 75.38 76 LYS A C 1
ATOM 627 O O . LYS A 1 76 ? 0.742 -47.861 -16.811 1.00 75.38 76 LYS A O 1
ATOM 632 N N . ALA A 1 77 ? 1.731 -49.664 -17.733 1.00 76.31 77 ALA A N 1
ATOM 633 C CA . ALA A 1 77 ? 2.728 -48.918 -18.498 1.00 76.31 77 ALA A CA 1
ATOM 634 C C . ALA A 1 77 ? 2.085 -47.878 -19.430 1.00 76.31 77 ALA A C 1
ATOM 636 O O . ALA A 1 77 ? 2.533 -46.734 -19.495 1.00 76.31 77 ALA A O 1
ATOM 637 N N . HIS A 1 78 ? 0.996 -48.249 -20.102 1.00 79.44 78 HIS A N 1
ATOM 638 C CA . HIS A 1 78 ? 0.278 -47.369 -21.018 1.00 79.44 78 HIS A CA 1
ATOM 639 C C . HIS A 1 78 ? -0.459 -46.232 -20.296 1.00 79.44 78 HIS A C 1
ATOM 641 O O . HIS A 1 78 ? -0.406 -45.098 -20.768 1.00 79.44 78 HIS A O 1
ATOM 647 N N . ILE A 1 79 ? -1.064 -46.476 -19.125 1.00 79.19 79 ILE A N 1
ATOM 648 C CA . ILE A 1 79 ? -1.676 -45.398 -18.327 1.00 79.19 79 ILE A CA 1
ATOM 649 C C . ILE A 1 79 ? -0.634 -44.414 -17.811 1.00 79.19 79 ILE A C 1
ATOM 651 O O . ILE A 1 79 ? -0.830 -43.206 -17.944 1.00 79.19 79 ILE A O 1
ATOM 655 N N . TYR A 1 80 ? 0.479 -44.899 -17.259 1.00 77.94 80 TYR A N 1
ATOM 656 C CA . TYR A 1 80 ? 1.536 -44.007 -16.784 1.00 77.94 80 TYR A CA 1
ATOM 657 C C . TYR A 1 80 ? 2.128 -43.182 -17.928 1.00 77.94 80 TYR A C 1
ATOM 659 O O . TYR A 1 80 ? 2.285 -41.971 -17.788 1.00 77.94 80 TYR A O 1
ATOM 667 N N . LYS A 1 81 ? 2.343 -43.799 -19.094 1.00 79.94 81 LYS A N 1
ATOM 668 C CA . LYS A 1 81 ? 2.796 -43.105 -20.305 1.00 79.94 81 LYS A CA 1
ATOM 669 C C . LYS A 1 81 ? 1.784 -42.066 -20.800 1.00 79.94 81 LYS A C 1
ATOM 671 O O . LYS A 1 81 ? 2.181 -40.979 -21.212 1.00 79.94 81 LYS A O 1
ATOM 676 N N . ALA A 1 82 ? 0.486 -42.366 -20.753 1.00 78.38 82 ALA A N 1
ATOM 677 C CA . ALA A 1 82 ? -0.564 -41.425 -21.139 1.00 78.38 82 ALA A CA 1
ATOM 678 C C . ALA A 1 82 ? -0.622 -40.212 -20.193 1.00 78.38 82 ALA A C 1
ATOM 680 O O . ALA A 1 82 ? -0.717 -39.076 -20.657 1.00 78.38 82 ALA A O 1
ATOM 681 N N . ILE A 1 83 ? -0.497 -40.432 -18.880 1.00 80.50 83 ILE A N 1
ATOM 682 C CA . ILE A 1 83 ? -0.422 -39.355 -17.880 1.00 80.50 83 ILE A CA 1
ATOM 683 C C . ILE A 1 83 ? 0.834 -38.507 -18.101 1.00 80.50 83 ILE A C 1
ATOM 685 O O . ILE A 1 83 ? 0.738 -37.283 -18.141 1.00 80.50 83 ILE A O 1
ATOM 689 N N . GLU A 1 84 ? 1.985 -39.136 -18.342 1.00 79.31 84 GLU A N 1
ATOM 690 C CA . GLU A 1 84 ? 3.233 -38.428 -18.635 1.00 79.31 84 GLU A CA 1
ATOM 691 C C . GLU A 1 84 ? 3.113 -37.558 -19.900 1.00 79.31 84 GLU A C 1
ATOM 693 O O . GLU A 1 84 ? 3.567 -36.413 -19.932 1.00 79.31 84 GLU A O 1
ATOM 698 N N . LEU A 1 85 ? 2.453 -38.057 -20.950 1.00 79.31 85 LEU A N 1
ATOM 699 C CA . LEU A 1 85 ? 2.192 -37.282 -22.165 1.00 79.31 85 LEU A CA 1
ATOM 700 C C . LEU A 1 85 ? 1.270 -36.085 -21.896 1.00 79.31 85 LEU A C 1
ATOM 702 O O . LEU A 1 85 ? 1.535 -34.997 -22.410 1.00 79.31 85 LEU A O 1
ATOM 706 N N . ILE A 1 86 ? 0.234 -36.247 -21.068 1.00 80.88 86 ILE A N 1
ATOM 707 C CA . ILE A 1 86 ? -0.646 -35.144 -20.649 1.00 80.88 86 ILE A CA 1
ATOM 708 C C . ILE A 1 86 ? 0.142 -34.101 -19.851 1.00 80.88 86 ILE A C 1
ATOM 710 O O . ILE A 1 86 ? -0.002 -32.903 -20.101 1.00 80.88 86 ILE A O 1
ATOM 714 N N . GLU A 1 87 ? 1.014 -34.526 -18.938 1.00 79.62 87 GLU A N 1
ATOM 715 C CA . GLU A 1 87 ? 1.876 -33.626 -18.171 1.00 79.62 87 GLU A CA 1
ATOM 716 C C . GLU A 1 87 ? 2.879 -32.890 -19.060 1.00 79.62 87 GLU A C 1
ATOM 718 O O . GLU A 1 87 ? 3.077 -31.690 -18.881 1.00 79.62 87 GLU A O 1
ATOM 723 N N . ARG A 1 88 ? 3.455 -33.547 -20.073 1.00 78.94 88 ARG A N 1
ATOM 724 C CA . ARG A 1 88 ? 4.326 -32.897 -21.068 1.00 78.94 88 ARG A CA 1
ATOM 725 C C . ARG A 1 88 ? 3.570 -31.866 -21.905 1.00 78.94 88 ARG A C 1
ATOM 727 O O . ARG A 1 88 ? 4.101 -30.779 -22.138 1.00 78.94 88 ARG A O 1
ATOM 734 N N . ILE A 1 89 ? 2.336 -32.165 -22.322 1.00 78.19 89 ILE A N 1
ATOM 735 C CA . ILE A 1 89 ? 1.480 -31.207 -23.039 1.00 78.19 89 ILE A CA 1
ATOM 736 C C . ILE A 1 89 ? 1.168 -30.014 -22.131 1.00 78.19 89 ILE A C 1
ATOM 738 O O . ILE A 1 89 ? 1.384 -28.879 -22.547 1.00 78.19 89 ILE A O 1
ATOM 742 N N . ARG A 1 90 ? 0.774 -30.248 -20.872 1.00 78.50 90 ARG A N 1
ATOM 743 C CA . ARG A 1 90 ? 0.540 -29.179 -19.887 1.00 78.50 90 ARG A CA 1
ATOM 744 C C . ARG A 1 90 ? 1.788 -28.365 -19.604 1.00 78.50 90 ARG A C 1
ATOM 746 O O . ARG A 1 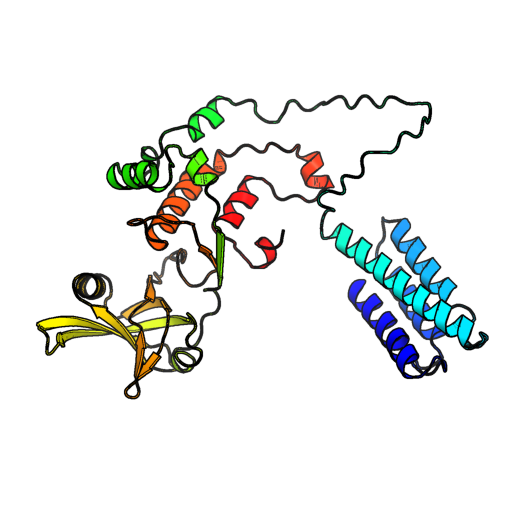90 ? 1.701 -27.148 -19.560 1.00 78.50 90 ARG A O 1
ATOM 753 N N . LYS A 1 91 ? 2.949 -28.999 -19.430 1.00 74.00 91 LYS A N 1
ATOM 754 C CA . LYS A 1 91 ? 4.229 -28.312 -19.216 1.00 74.00 91 LYS A CA 1
ATOM 755 C C . LYS A 1 91 ? 4.572 -27.443 -20.417 1.00 74.00 91 LYS A C 1
ATOM 757 O O . LYS A 1 91 ? 5.042 -26.335 -20.226 1.00 74.00 91 LYS A O 1
ATOM 762 N N . LYS A 1 92 ? 4.288 -27.899 -21.639 1.00 71.25 92 LYS A N 1
ATOM 763 C CA . LYS A 1 92 ? 4.504 -27.119 -22.859 1.00 71.25 92 LYS A CA 1
ATOM 764 C C . LYS A 1 92 ? 3.501 -25.977 -23.024 1.00 71.25 92 LYS A C 1
ATOM 766 O O . LYS A 1 92 ? 3.892 -24.894 -23.439 1.00 71.25 92 LYS A O 1
ATOM 771 N N . GLU A 1 93 ? 2.227 -26.188 -22.707 1.00 67.50 93 GLU A N 1
ATOM 772 C CA . GLU A 1 93 ? 1.235 -25.107 -22.683 1.00 67.50 93 GLU A CA 1
ATOM 773 C C . GLU A 1 93 ? 1.562 -24.079 -21.600 1.00 67.50 93 GLU A C 1
ATOM 775 O O . GLU A 1 93 ? 1.553 -22.881 -21.867 1.00 67.50 93 GLU A O 1
ATOM 780 N N . ARG A 1 94 ? 1.973 -24.539 -20.416 1.00 62.28 94 ARG A N 1
ATOM 781 C CA . ARG A 1 94 ? 2.489 -23.693 -19.338 1.00 62.28 94 ARG A CA 1
ATOM 782 C C . ARG A 1 94 ? 3.775 -22.990 -19.743 1.00 62.28 94 ARG A C 1
ATOM 784 O O . ARG A 1 94 ? 3.872 -21.814 -19.466 1.00 62.28 94 ARG A O 1
ATOM 791 N N . ALA A 1 95 ? 4.679 -23.624 -20.488 1.00 53.94 95 ALA A N 1
ATOM 792 C CA . ALA A 1 95 ? 5.889 -23.003 -21.043 1.00 53.94 95 ALA A CA 1
ATOM 793 C C . ALA A 1 95 ? 5.621 -22.058 -22.237 1.00 53.94 95 ALA A C 1
ATOM 795 O O . ALA A 1 95 ? 6.509 -21.332 -22.668 1.00 53.94 95 ALA A O 1
ATOM 796 N N . LYS A 1 96 ? 4.404 -22.053 -22.804 1.00 57.06 96 LYS A N 1
ATOM 797 C CA . LYS A 1 96 ? 3.938 -20.989 -23.716 1.00 57.06 96 LYS A CA 1
ATOM 798 C C . LYS A 1 96 ? 3.333 -19.798 -22.960 1.00 57.06 96 LYS A C 1
ATOM 800 O O . LYS A 1 96 ? 3.189 -18.723 -23.545 1.00 57.06 96 LYS A O 1
ATOM 805 N N . ILE A 1 97 ? 2.915 -20.009 -21.709 1.00 48.75 97 ILE A N 1
ATOM 806 C CA . ILE A 1 97 ? 2.284 -19.015 -20.825 1.00 48.75 97 ILE A CA 1
ATOM 807 C C . ILE A 1 97 ? 3.311 -18.417 -19.842 1.00 48.75 97 ILE A C 1
ATOM 809 O O . ILE A 1 97 ? 3.202 -17.253 -19.486 1.00 48.75 97 ILE A O 1
ATOM 813 N N . GLN A 1 98 ? 4.338 -19.178 -19.476 1.00 36.88 98 GLN A N 1
ATOM 814 C CA . GLN A 1 98 ? 5.539 -18.784 -18.750 1.00 36.88 98 GLN A CA 1
ATOM 815 C C . GLN A 1 98 ? 6.711 -18.911 -19.724 1.00 36.88 98 GLN A C 1
ATOM 817 O O . GLN A 1 98 ? 6.975 -20.028 -20.176 1.00 36.88 98 GLN A O 1
ATOM 822 N N . PRO A 1 99 ? 7.412 -17.828 -20.088 1.00 35.56 99 PRO A N 1
ATOM 823 C CA . PRO A 1 99 ? 8.664 -17.980 -20.802 1.00 35.56 99 PRO A CA 1
ATOM 824 C C . PRO A 1 99 ? 9.629 -18.754 -19.903 1.00 35.56 99 PRO A C 1
ATOM 826 O O . PRO A 1 99 ? 9.718 -18.508 -18.702 1.00 35.56 99 PRO A O 1
ATOM 829 N N . VAL A 1 100 ? 10.318 -19.731 -20.488 1.00 33.97 100 VAL A N 1
ATOM 830 C CA . VAL A 1 100 ? 11.365 -20.499 -19.816 1.00 33.97 100 VAL A CA 1
ATOM 831 C C . VAL A 1 100 ? 12.471 -19.513 -19.426 1.00 33.97 100 VAL A C 1
ATOM 833 O O . VAL A 1 100 ? 13.275 -19.112 -20.264 1.00 33.97 100 VAL A O 1
ATOM 836 N N . LEU A 1 101 ? 12.458 -19.067 -18.169 1.00 38.84 101 LEU A N 1
ATOM 837 C CA . LEU A 1 101 ? 13.549 -18.326 -17.552 1.00 38.84 101 LEU A CA 1
ATOM 838 C C . LEU A 1 101 ? 14.692 -19.317 -17.299 1.00 38.84 101 LEU A C 1
ATOM 840 O O . LEU A 1 101 ? 14.585 -20.172 -16.428 1.00 38.84 101 LEU A O 1
ATOM 844 N N . PHE A 1 102 ? 15.753 -19.169 -18.090 1.00 33.12 102 PHE A N 1
ATOM 845 C CA . PHE A 1 102 ? 17.100 -19.705 -17.879 1.00 33.12 102 PHE A CA 1
ATOM 846 C C . PHE A 1 102 ? 17.204 -21.216 -17.612 1.00 33.12 102 PHE A C 1
ATOM 848 O O . PHE A 1 102 ? 17.191 -21.668 -16.471 1.00 33.12 102 PHE A O 1
ATOM 855 N N . ASP A 1 103 ? 17.456 -21.983 -18.675 1.00 31.86 103 ASP A N 1
ATOM 856 C CA . ASP A 1 103 ? 18.208 -23.235 -18.562 1.00 31.86 103 ASP A CA 1
ATOM 857 C C . ASP A 1 103 ? 19.624 -22.967 -19.091 1.00 31.86 103 ASP A C 1
ATOM 859 O O . ASP A 1 103 ? 19.863 -22.935 -20.299 1.00 31.86 103 ASP A O 1
ATOM 863 N N . HIS A 1 104 ? 20.560 -22.670 -18.186 1.00 35.97 104 HIS A N 1
ATOM 864 C CA . HIS A 1 104 ? 21.985 -22.711 -18.504 1.00 35.97 104 HIS A CA 1
ATOM 865 C C . HIS A 1 104 ? 22.430 -24.174 -18.505 1.00 35.97 104 HIS A C 1
ATOM 867 O O . HIS A 1 104 ? 23.053 -24.651 -17.560 1.00 35.97 104 HIS A O 1
ATOM 873 N N . GLN A 1 105 ? 22.150 -24.875 -19.597 1.00 32.62 105 GLN A N 1
ATOM 874 C CA . GLN A 1 105 ? 23.057 -25.918 -20.050 1.00 32.62 105 GLN A CA 1
ATOM 875 C C . GLN A 1 105 ? 23.945 -25.285 -21.113 1.00 32.62 105 GLN A C 1
ATOM 877 O O . GLN A 1 105 ? 23.485 -24.925 -22.196 1.00 32.62 105 GLN A O 1
ATOM 882 N N . ALA A 1 106 ? 25.218 -25.083 -20.761 1.00 33.16 106 ALA A N 1
ATOM 883 C CA . ALA A 1 106 ? 26.252 -24.823 -21.751 1.00 33.16 106 ALA A CA 1
ATOM 884 C C . ALA A 1 106 ? 26.136 -25.907 -22.838 1.00 33.16 106 ALA A C 1
ATOM 886 O O . ALA A 1 106 ? 26.049 -27.085 -22.474 1.00 33.16 106 ALA A O 1
ATOM 887 N N . PRO A 1 107 ? 26.087 -25.556 -24.135 1.00 31.83 107 PRO A N 1
ATOM 888 C CA . PRO A 1 107 ? 26.045 -26.564 -25.178 1.00 31.83 107 PRO A CA 1
ATOM 889 C C . PRO A 1 107 ? 27.310 -27.410 -25.057 1.00 31.83 107 PRO A C 1
ATOM 891 O O . PRO A 1 107 ? 28.421 -26.893 -25.166 1.00 31.83 107 PRO A O 1
ATOM 894 N N . SER A 1 108 ? 27.143 -28.704 -24.793 1.00 36.25 108 SER A N 1
ATOM 895 C CA . SER A 1 108 ? 28.184 -29.681 -25.068 1.00 36.25 108 SER A CA 1
ATOM 896 C C . SER A 1 108 ? 28.528 -29.581 -26.550 1.00 36.25 108 SER A C 1
ATOM 898 O O . SER A 1 108 ? 27.632 -29.613 -27.393 1.00 36.25 108 SER A O 1
ATOM 900 N N . GLU A 1 109 ? 29.818 -29.420 -26.828 1.00 37.62 109 GLU A N 1
ATOM 901 C CA . GLU A 1 109 ? 30.407 -29.358 -28.159 1.00 37.62 109 GLU A CA 1
ATOM 902 C C . GLU A 1 109 ? 29.968 -30.559 -29.012 1.00 37.62 109 GLU A C 1
ATOM 904 O O . GLU A 1 109 ? 30.549 -31.639 -28.940 1.00 37.62 109 GLU A O 1
ATOM 909 N N . GLU A 1 110 ? 28.965 -30.365 -29.863 1.00 33.12 110 GLU A N 1
ATOM 910 C CA . GLU A 1 110 ? 28.799 -31.167 -31.069 1.00 33.12 110 GLU A CA 1
ATOM 911 C C . GLU A 1 110 ? 29.219 -30.304 -32.255 1.00 33.12 110 GLU A C 1
ATOM 913 O O . GLU A 1 110 ? 28.565 -29.329 -32.626 1.00 33.12 110 GLU A O 1
ATOM 918 N N . LYS A 1 111 ? 30.371 -30.662 -32.829 1.00 39.19 111 LYS A N 1
ATOM 919 C CA . LYS A 1 111 ? 30.830 -30.169 -34.125 1.00 39.19 111 LYS A CA 1
ATOM 920 C C . LYS A 1 111 ? 29.831 -30.618 -35.194 1.00 39.19 111 LYS A C 1
ATOM 922 O O . LYS A 1 111 ? 29.864 -31.769 -35.619 1.00 39.19 111 LYS A O 1
ATOM 927 N N . GLY A 1 112 ? 28.971 -29.701 -35.620 1.00 32.75 112 GLY A N 1
ATOM 928 C CA . GLY A 1 112 ? 28.190 -29.788 -36.850 1.00 32.75 112 GLY A CA 1
ATOM 929 C C . GLY A 1 112 ? 28.558 -28.616 -37.753 1.00 32.75 112 GLY A C 1
ATOM 930 O O . GLY A 1 112 ? 28.450 -27.464 -37.345 1.00 32.75 112 GLY A O 1
ATOM 931 N N . GLU A 1 113 ? 29.057 -28.924 -38.946 1.00 35.25 113 GLU A N 1
ATOM 932 C CA . GLU A 1 113 ? 29.411 -27.971 -39.998 1.00 35.25 113 GLU A CA 1
ATOM 933 C C . GLU A 1 113 ? 28.194 -27.172 -40.499 1.00 35.25 113 GLU A C 1
ATOM 935 O O . GLU A 1 113 ? 27.111 -27.730 -40.667 1.00 35.25 113 GLU A O 1
ATOM 940 N N . GLY A 1 114 ? 28.423 -25.897 -40.838 1.00 33.34 114 GLY A N 1
ATOM 941 C CA . GLY A 1 114 ? 27.692 -25.210 -41.912 1.00 33.34 114 GLY A CA 1
ATOM 942 C C . GLY A 1 114 ? 26.442 -24.420 -41.524 1.00 33.34 114 GLY A C 1
ATOM 943 O O . GLY A 1 114 ? 25.330 -24.829 -41.833 1.00 33.34 114 GLY A O 1
ATOM 944 N N . ASP A 1 115 ? 26.624 -23.289 -40.846 1.00 30.97 115 ASP A N 1
ATOM 945 C CA . ASP A 1 115 ? 26.398 -21.943 -41.407 1.00 30.97 115 ASP A CA 1
ATOM 946 C C . ASP A 1 115 ? 26.544 -20.942 -40.256 1.00 30.97 115 ASP A C 1
ATOM 948 O O . ASP A 1 115 ? 25.754 -20.924 -39.308 1.00 30.97 115 ASP A O 1
ATOM 952 N N . GLU A 1 116 ? 27.588 -20.111 -40.314 1.00 31.59 116 GLU A N 1
ATOM 953 C CA . GLU A 1 116 ? 27.703 -18.939 -39.452 1.00 31.59 116 GLU A CA 1
ATOM 954 C C . GLU A 1 116 ? 26.546 -17.994 -39.785 1.00 31.59 116 GLU A C 1
ATOM 956 O O . GLU A 1 116 ? 26.640 -17.138 -40.664 1.00 31.59 116 GLU A O 1
ATOM 961 N N . VAL A 1 117 ? 25.426 -18.136 -39.077 1.00 37.31 117 VAL A N 1
ATOM 962 C CA . VAL A 1 117 ? 24.431 -17.072 -39.021 1.00 37.31 117 VAL A CA 1
ATOM 963 C C . VAL A 1 117 ? 25.079 -15.943 -38.233 1.00 37.31 117 VAL A C 1
ATOM 965 O O . VAL A 1 117 ? 25.011 -15.896 -37.004 1.00 37.31 117 VAL A O 1
ATOM 968 N N . GLN A 1 118 ? 25.740 -15.039 -38.954 1.00 29.58 118 GLN A N 1
ATOM 969 C CA . GLN A 1 118 ? 26.052 -13.715 -38.451 1.00 29.58 118 GLN A CA 1
ATOM 970 C C . GLN A 1 118 ? 24.725 -13.086 -38.031 1.00 29.58 118 GLN A C 1
ATOM 972 O O . GLN A 1 118 ? 23.919 -12.662 -38.859 1.00 29.58 118 GLN A O 1
ATOM 977 N N . ILE A 1 119 ? 24.466 -13.067 -36.725 1.00 39.91 119 ILE A N 1
ATOM 978 C CA . ILE A 1 119 ? 23.462 -12.176 -36.167 1.00 39.91 119 ILE A CA 1
ATOM 979 C C . ILE A 1 119 ? 24.086 -10.791 -36.295 1.00 39.91 119 ILE A C 1
ATOM 981 O O . ILE A 1 119 ? 24.782 -10.329 -35.392 1.00 39.91 119 ILE A O 1
ATOM 985 N N . GLU A 1 120 ? 23.881 -10.142 -37.442 1.00 32.78 120 GLU A N 1
ATOM 986 C CA . GLU A 1 120 ? 23.980 -8.694 -37.486 1.00 32.78 120 GLU A CA 1
ATOM 987 C C . GLU A 1 120 ? 23.042 -8.187 -36.394 1.00 32.78 120 GLU A C 1
ATOM 989 O O . GLU A 1 120 ? 21.824 -8.375 -36.447 1.00 32.78 120 GLU A O 1
ATOM 994 N N . LEU A 1 121 ? 23.620 -7.583 -35.358 1.00 35.84 121 LEU A N 1
ATOM 995 C CA . LEU A 1 121 ? 22.889 -6.743 -34.425 1.00 35.84 121 LEU A CA 1
ATOM 996 C C . LEU A 1 121 ? 22.420 -5.520 -35.226 1.00 35.84 121 LEU A C 1
ATOM 998 O O . LEU A 1 121 ? 22.965 -4.431 -35.107 1.00 35.84 121 LEU A O 1
ATOM 1002 N N . SER A 1 122 ? 21.411 -5.707 -36.080 1.00 33.53 122 SER A N 1
ATOM 1003 C CA . SER A 1 122 ? 20.824 -4.679 -36.944 1.00 33.53 122 SER A CA 1
ATOM 1004 C C . SER A 1 122 ? 19.974 -3.675 -36.162 1.00 33.53 122 SER A C 1
ATOM 1006 O O . SER A 1 122 ? 19.225 -2.892 -36.740 1.00 33.53 122 SER A O 1
ATOM 1008 N N . PHE A 1 123 ? 20.060 -3.711 -34.838 1.00 37.12 123 PHE A N 1
ATOM 1009 C CA . PHE A 1 123 ? 19.520 -2.698 -33.965 1.00 37.12 123 PHE A CA 1
ATOM 1010 C C . PHE A 1 123 ? 20.700 -2.117 -33.194 1.00 37.12 123 PHE A C 1
ATOM 1012 O O . PHE A 1 123 ? 21.220 -2.812 -32.314 1.00 37.12 123 PHE A O 1
ATOM 1019 N N . PRO A 1 124 ? 21.119 -0.862 -33.457 1.00 37.97 124 PRO A N 1
ATOM 1020 C CA . PRO A 1 124 ? 21.733 -0.099 -32.382 1.00 37.97 124 PRO A CA 1
ATOM 1021 C C . PRO A 1 124 ? 20.824 -0.247 -31.146 1.00 37.97 124 PRO A C 1
ATOM 1023 O O . PRO A 1 124 ? 19.594 -0.234 -31.309 1.00 37.97 124 PRO A O 1
ATOM 1026 N N . PRO A 1 125 ? 21.380 -0.485 -29.943 1.00 40.88 125 PRO A N 1
ATOM 1027 C CA . PRO A 1 125 ? 20.583 -0.503 -28.724 1.00 40.88 125 PRO A CA 1
ATOM 1028 C C . PRO A 1 125 ? 19.694 0.739 -28.736 1.00 40.88 125 PRO A C 1
ATOM 1030 O O . PRO A 1 125 ? 20.171 1.841 -29.001 1.00 40.88 125 PRO A O 1
ATOM 1033 N N . ALA A 1 126 ? 18.386 0.530 -28.584 1.00 45.53 126 ALA A N 1
ATOM 1034 C CA . ALA A 1 126 ? 17.433 1.623 -28.593 1.00 45.53 126 ALA A CA 1
ATOM 1035 C C . ALA A 1 126 ? 17.855 2.626 -27.508 1.00 45.53 126 ALA A C 1
ATOM 1037 O O . ALA A 1 126 ? 17.878 2.285 -26.327 1.00 45.53 126 ALA A O 1
ATOM 1038 N N . ASP A 1 127 ? 18.215 3.821 -27.972 1.00 46.41 127 ASP A N 1
ATOM 1039 C CA . ASP A 1 127 ? 18.540 5.029 -27.222 1.00 46.41 127 ASP A CA 1
ATOM 1040 C C . ASP A 1 127 ? 19.860 4.991 -26.416 1.00 46.41 127 ASP A C 1
ATOM 1042 O O . ASP A 1 127 ? 19.875 4.847 -25.195 1.00 46.41 127 ASP A O 1
ATOM 1046 N N . GLU A 1 128 ? 20.987 5.280 -27.085 1.00 48.09 128 GLU A N 1
ATOM 1047 C CA . GLU A 1 128 ? 22.176 5.900 -26.459 1.00 48.09 128 GLU A CA 1
ATOM 1048 C C . GLU A 1 128 ? 21.906 7.376 -26.085 1.00 48.09 128 GLU A C 1
ATOM 1050 O O . GLU A 1 128 ? 22.748 8.254 -26.268 1.00 48.09 128 GLU A O 1
ATOM 1055 N N . ASP A 1 129 ? 20.718 7.692 -25.567 1.00 55.03 129 ASP A N 1
ATOM 1056 C CA . ASP A 1 129 ? 20.440 9.011 -25.009 1.00 55.03 129 ASP A CA 1
ATOM 1057 C C . ASP A 1 129 ? 21.075 9.075 -23.613 1.00 55.03 129 ASP A C 1
ATOM 1059 O O . ASP A 1 129 ? 20.431 8.889 -22.575 1.00 55.03 129 ASP A O 1
ATOM 1063 N N . THR A 1 130 ? 22.384 9.334 -23.571 1.00 60.72 130 THR A N 1
ATOM 1064 C CA . THR A 1 130 ? 23.126 9.644 -22.335 1.00 60.72 130 THR A CA 1
ATOM 1065 C C . THR A 1 130 ? 22.426 10.734 -21.521 1.00 60.72 130 THR A C 1
ATOM 1067 O O . THR A 1 130 ? 22.427 10.670 -20.294 1.00 60.72 130 THR A O 1
ATOM 1070 N N . SER A 1 131 ? 21.719 11.648 -22.190 1.00 65.94 131 SER A N 1
ATOM 1071 C CA . SER A 1 131 ? 20.871 12.694 -21.603 1.00 65.94 131 SER A CA 1
ATOM 1072 C C . SER A 1 131 ? 19.774 12.164 -20.655 1.00 65.94 131 SER A C 1
ATOM 1074 O O . SER A 1 131 ? 19.447 12.782 -19.631 1.00 65.94 131 SER A O 1
ATOM 1076 N N . VAL A 1 132 ? 19.210 10.993 -20.960 1.00 70.31 132 VAL A N 1
ATOM 1077 C CA . VAL A 1 132 ? 18.159 10.343 -20.168 1.00 70.31 132 VAL A CA 1
ATOM 1078 C C . VAL A 1 132 ? 18.762 9.656 -18.945 1.00 70.31 132 VAL A C 1
ATOM 1080 O O . VAL A 1 132 ? 18.229 9.779 -17.839 1.00 70.31 132 VAL A O 1
ATOM 1083 N N . LEU A 1 133 ? 19.908 8.992 -19.113 1.00 72.81 133 LEU A N 1
ATOM 1084 C CA . LEU A 1 133 ? 20.633 8.390 -17.996 1.00 72.81 133 LEU A CA 1
ATOM 1085 C C . LEU A 1 133 ? 21.137 9.463 -17.021 1.00 72.81 133 LEU A C 1
ATOM 1087 O O . LEU A 1 133 ? 20.942 9.330 -15.815 1.00 72.81 133 LEU A O 1
ATOM 1091 N N . GLU A 1 134 ? 21.690 10.563 -17.533 1.00 81.50 134 GLU A N 1
ATOM 1092 C CA . GLU A 1 134 ? 22.077 11.733 -16.737 1.00 81.50 134 GLU A CA 1
ATOM 1093 C C . GLU A 1 134 ? 20.897 12.277 -15.927 1.00 81.50 134 GLU A C 1
ATOM 1095 O O . GLU A 1 134 ? 21.041 12.597 -14.747 1.00 81.50 134 GLU A O 1
ATOM 1100 N N . SER A 1 135 ? 19.699 12.306 -16.520 1.00 84.50 135 SER A N 1
ATOM 1101 C CA . SER A 1 135 ? 18.490 12.740 -15.823 1.00 84.50 135 SER A CA 1
ATOM 1102 C C . SER A 1 135 ? 18.107 11.843 -14.644 1.00 84.50 135 SER A C 1
ATOM 1104 O O . SER A 1 135 ? 17.607 12.374 -13.652 1.00 84.50 135 SER A O 1
ATOM 1106 N N . LEU A 1 136 ? 18.338 10.529 -14.733 1.00 85.56 136 LEU A N 1
ATOM 1107 C CA . LEU A 1 136 ? 18.065 9.558 -13.664 1.00 85.56 136 LEU A CA 1
ATOM 1108 C C . LEU A 1 136 ? 19.181 9.502 -12.607 1.00 85.56 136 LEU A C 1
ATOM 1110 O O . LEU A 1 136 ? 18.924 9.145 -11.458 1.00 85.56 136 LEU A O 1
ATOM 1114 N N . LEU A 1 137 ? 20.405 9.890 -12.964 1.00 89.31 137 LEU A N 1
ATOM 1115 C CA . LEU A 1 137 ? 21.530 10.012 -12.030 1.00 89.31 137 LEU A CA 1
ATOM 1116 C C . LEU A 1 137 ? 21.496 11.312 -11.214 1.00 89.31 137 LEU A C 1
ATOM 1118 O O . LEU A 1 137 ? 22.324 11.503 -10.321 1.00 89.31 137 LEU A O 1
ATOM 1122 N N . ARG A 1 138 ? 20.531 12.201 -11.478 1.00 91.50 138 ARG A N 1
ATOM 1123 C CA . ARG A 1 138 ? 20.335 13.409 -10.677 1.00 91.50 138 ARG A CA 1
ATOM 1124 C C . ARG A 1 138 ? 20.026 13.085 -9.210 1.00 91.50 138 ARG A C 1
ATOM 1126 O O . ARG A 1 138 ? 19.454 12.028 -8.912 1.00 91.50 138 ARG A O 1
ATOM 1133 N N . PRO A 1 139 ? 20.370 13.998 -8.283 1.00 92.44 139 PRO A N 1
ATOM 1134 C CA . PRO A 1 139 ? 20.081 13.824 -6.869 1.00 92.44 139 PRO A CA 1
ATOM 1135 C C . PRO A 1 139 ? 18.585 13.651 -6.588 1.00 92.44 139 PRO A C 1
ATOM 1137 O O . PRO A 1 139 ? 17.735 14.315 -7.180 1.00 92.44 139 PRO A O 1
ATOM 1140 N N . ILE A 1 140 ? 18.251 12.831 -5.591 1.00 91.88 140 ILE A N 1
ATOM 1141 C CA . ILE A 1 140 ? 16.861 12.571 -5.183 1.00 91.88 140 ILE A CA 1
ATOM 1142 C C . ILE A 1 140 ? 16.122 13.832 -4.683 1.00 91.88 140 ILE A C 1
ATOM 1144 O O . ILE A 1 140 ? 14.895 13.848 -4.598 1.00 91.88 140 ILE A O 1
ATOM 1148 N N . THR A 1 141 ? 16.851 14.906 -4.359 1.00 91.81 141 THR A N 1
ATOM 1149 C CA . THR A 1 141 ? 16.291 16.226 -4.018 1.00 91.81 141 THR A CA 1
ATOM 1150 C C . THR A 1 141 ? 15.539 16.892 -5.164 1.00 91.81 141 THR A C 1
ATOM 1152 O O . THR A 1 141 ? 14.708 17.758 -4.903 1.00 91.81 141 THR A O 1
ATOM 1155 N N . ASP A 1 142 ? 15.813 16.502 -6.409 1.00 90.25 142 ASP A N 1
ATOM 1156 C CA . ASP A 1 142 ? 15.191 17.098 -7.596 1.00 90.25 142 ASP A CA 1
ATOM 1157 C C . ASP A 1 142 ? 13.742 16.621 -7.784 1.00 90.25 142 ASP A C 1
ATOM 1159 O O . ASP A 1 142 ? 12.956 17.228 -8.516 1.00 90.25 142 ASP A O 1
ATOM 1163 N N . VAL A 1 143 ? 13.351 15.553 -7.084 1.00 91.25 143 VAL A N 1
ATOM 1164 C CA . VAL A 1 143 ? 11.978 15.054 -7.070 1.00 91.25 143 VAL A CA 1
ATOM 1165 C C . VAL A 1 143 ? 11.099 16.024 -6.286 1.00 91.25 143 VAL A C 1
ATOM 1167 O O . VAL A 1 143 ? 11.224 16.173 -5.063 1.00 91.25 143 VAL A O 1
ATOM 1170 N N . ARG A 1 144 ? 10.130 16.651 -6.963 1.00 90.25 144 ARG A N 1
ATOM 1171 C CA . ARG A 1 144 ? 9.189 17.566 -6.300 1.00 90.25 144 ARG A CA 1
ATOM 1172 C C . ARG A 1 144 ? 8.432 16.814 -5.204 1.00 90.25 144 ARG A C 1
ATOM 1174 O O . ARG A 1 144 ? 7.849 15.763 -5.453 1.00 90.25 144 ARG A O 1
ATOM 1181 N N . GLY A 1 145 ? 8.465 17.351 -3.982 1.00 86.38 145 GLY A N 1
ATOM 1182 C CA . GLY A 1 145 ? 7.884 16.727 -2.783 1.00 86.38 145 GLY A CA 1
ATOM 1183 C C . GLY A 1 145 ? 8.879 15.954 -1.897 1.00 86.38 145 GLY A C 1
ATOM 1184 O O . GLY A 1 145 ? 8.523 15.576 -0.770 1.00 86.38 145 GLY A O 1
ATOM 1185 N N . ILE A 1 146 ? 10.132 15.779 -2.339 1.00 89.75 146 ILE A N 1
ATOM 1186 C CA . ILE A 1 146 ? 11.241 15.243 -1.534 1.00 89.75 146 ILE A CA 1
ATOM 1187 C C . ILE A 1 146 ? 12.203 16.382 -1.173 1.00 89.75 146 ILE A C 1
ATOM 1189 O O . ILE A 1 146 ? 13.171 16.671 -1.860 1.00 89.75 146 ILE A O 1
ATOM 1193 N N . GLY A 1 147 ? 11.928 17.049 -0.050 1.00 89.00 147 GLY A N 1
ATOM 1194 C CA . GLY A 1 147 ? 12.800 18.112 0.459 1.00 89.00 147 GLY A CA 1
ATOM 1195 C C . GLY A 1 147 ? 14.119 17.601 1.072 1.00 89.00 147 GLY A C 1
ATOM 1196 O O . GLY A 1 147 ? 14.246 16.403 1.352 1.00 89.00 147 GLY A O 1
ATOM 1197 N N . PRO A 1 148 ? 15.051 18.515 1.415 1.00 88.38 148 PRO A N 1
ATOM 1198 C CA . PRO A 1 148 ? 16.407 18.199 1.891 1.00 88.38 148 PRO A CA 1
ATOM 1199 C C . PRO A 1 148 ? 16.434 17.308 3.140 1.00 88.38 148 PRO A C 1
ATOM 1201 O O . PRO A 1 148 ? 17.326 16.487 3.330 1.00 88.38 148 PRO A O 1
ATOM 1204 N N . LYS A 1 149 ? 15.411 17.421 3.995 1.00 87.88 149 LYS A N 1
ATOM 1205 C CA . LYS A 1 149 ? 15.262 16.551 5.165 1.00 87.88 149 LYS A CA 1
ATOM 1206 C C . LYS A 1 149 ? 15.023 15.092 4.767 1.00 87.88 149 LYS A C 1
ATOM 1208 O O . LYS A 1 149 ? 15.598 14.194 5.369 1.00 87.88 149 LYS A O 1
ATOM 1213 N N . ARG A 1 150 ? 14.137 14.846 3.794 1.00 87.94 150 ARG A N 1
ATOM 1214 C CA . ARG A 1 150 ? 13.781 13.489 3.348 1.00 87.94 150 ARG A CA 1
ATOM 1215 C C . ARG A 1 150 ? 14.912 12.864 2.542 1.00 87.94 150 ARG A C 1
ATOM 1217 O O . ARG A 1 150 ? 15.258 11.722 2.820 1.00 87.94 150 ARG A O 1
ATOM 1224 N N . SER A 1 151 ? 15.526 13.621 1.636 1.00 90.44 151 SER A N 1
ATOM 1225 C CA . SER A 1 151 ? 16.693 13.160 0.878 1.00 90.44 151 SER A CA 1
ATOM 1226 C C . SER A 1 151 ? 17.892 12.859 1.781 1.00 90.44 151 SER A C 1
ATOM 1228 O O . SER A 1 151 ? 18.496 11.802 1.646 1.00 90.44 151 SER A O 1
ATOM 1230 N N . GLY A 1 152 ? 18.185 13.710 2.771 1.00 89.06 152 GLY A N 1
ATOM 1231 C CA . GLY A 1 152 ? 19.254 13.452 3.739 1.00 89.06 152 GLY A CA 1
ATOM 1232 C C . GLY A 1 152 ? 19.012 12.183 4.564 1.00 89.06 152 GLY A C 1
ATOM 1233 O O . GLY A 1 152 ? 19.941 11.417 4.817 1.00 89.06 152 GLY A O 1
ATOM 1234 N N . MET A 1 153 ? 17.757 11.909 4.940 1.00 88.81 153 MET A N 1
ATOM 1235 C CA . MET A 1 153 ? 17.397 10.643 5.592 1.00 88.81 153 MET A CA 1
ATOM 1236 C C . MET A 1 153 ? 17.588 9.440 4.658 1.00 88.81 153 MET A C 1
ATOM 1238 O O . MET A 1 153 ? 18.129 8.433 5.100 1.00 88.81 153 MET A O 1
ATOM 1242 N N . LEU A 1 154 ? 17.184 9.534 3.387 1.00 89.81 154 LEU A N 1
ATOM 1243 C CA . LEU A 1 154 ? 17.378 8.466 2.395 1.00 89.81 154 LEU A CA 1
ATOM 1244 C C . LEU A 1 154 ? 18.866 8.152 2.180 1.00 89.81 154 LEU A C 1
ATOM 1246 O O . LEU A 1 154 ? 19.259 6.989 2.257 1.00 89.81 154 LEU A O 1
ATOM 1250 N N . ALA A 1 155 ? 19.694 9.184 2.019 1.00 90.44 155 ALA A N 1
ATOM 1251 C CA . ALA A 1 155 ? 21.131 9.038 1.823 1.00 90.44 155 ALA A CA 1
ATOM 1252 C C . ALA A 1 155 ? 21.814 8.412 3.049 1.00 90.44 155 ALA A C 1
ATOM 1254 O O . ALA A 1 155 ? 22.558 7.446 2.924 1.00 90.44 155 ALA A O 1
ATOM 1255 N N . THR A 1 156 ? 21.528 8.920 4.251 1.00 88.50 156 THR A N 1
ATOM 1256 C CA . THR A 1 156 ? 22.194 8.449 5.481 1.00 88.50 156 THR A CA 1
ATOM 1257 C C . THR A 1 156 ? 21.734 7.070 5.939 1.00 88.50 156 THR A C 1
ATOM 1259 O O . THR A 1 156 ? 22.535 6.325 6.495 1.00 88.50 156 THR A O 1
ATOM 1262 N N . GLN A 1 157 ? 20.457 6.730 5.749 1.00 89.19 157 GLN A N 1
ATOM 1263 C CA . GLN A 1 157 ? 19.883 5.490 6.279 1.00 89.19 157 GLN A CA 1
ATOM 1264 C C . GLN A 1 157 ? 19.864 4.347 5.265 1.00 89.19 157 GLN A C 1
ATOM 1266 O O . GLN A 1 157 ? 19.980 3.190 5.662 1.00 89.19 157 GLN A O 1
ATOM 1271 N N . LEU A 1 158 ? 19.674 4.652 3.978 1.00 87.25 158 LEU A N 1
ATOM 1272 C CA . LEU A 1 158 ? 19.507 3.649 2.920 1.00 87.25 158 LEU A CA 1
ATOM 1273 C C . LEU A 1 158 ? 20.587 3.732 1.834 1.00 87.25 158 LEU A C 1
ATOM 1275 O O . LEU A 1 158 ? 20.600 2.876 0.957 1.00 87.25 158 LEU A O 1
ATOM 1279 N N . GLY A 1 159 ? 21.472 4.735 1.877 1.00 89.06 159 GLY A N 1
ATOM 1280 C CA . GLY A 1 159 ? 22.472 4.961 0.831 1.00 89.06 159 GLY A CA 1
ATOM 1281 C C . GLY A 1 159 ? 21.884 5.472 -0.485 1.00 89.06 159 GLY A C 1
ATOM 1282 O O . GLY A 1 159 ? 22.570 5.444 -1.494 1.00 89.06 159 GLY A O 1
ATOM 1283 N N . ILE A 1 160 ? 20.624 5.924 -0.489 1.00 91.56 160 ILE A N 1
ATOM 1284 C CA . ILE A 1 160 ? 19.929 6.373 -1.701 1.00 91.56 160 ILE A CA 1
ATOM 1285 C C . ILE A 1 160 ? 20.185 7.866 -1.893 1.00 91.56 160 ILE A C 1
ATOM 1287 O O . ILE A 1 160 ? 19.707 8.695 -1.110 1.00 91.56 160 ILE A O 1
ATOM 1291 N N . THR A 1 161 ? 20.922 8.205 -2.942 1.00 91.31 161 THR A N 1
ATOM 1292 C CA . THR A 1 161 ? 21.326 9.573 -3.281 1.00 91.31 161 THR A CA 1
ATOM 1293 C C . THR A 1 161 ? 20.758 10.041 -4.614 1.00 91.31 161 THR A C 1
ATOM 1295 O O . THR A 1 161 ? 20.463 11.230 -4.751 1.00 91.31 161 THR A O 1
ATOM 1298 N N . THR A 1 162 ? 20.531 9.124 -5.555 1.00 92.94 162 THR A N 1
ATOM 1299 C CA . THR A 1 162 ? 20.031 9.416 -6.905 1.00 92.94 162 THR A CA 1
ATOM 1300 C C . THR A 1 162 ? 18.611 8.899 -7.139 1.00 92.94 162 THR A C 1
ATOM 1302 O O . THR A 1 162 ? 18.070 8.093 -6.376 1.00 92.94 162 THR A O 1
ATOM 1305 N N . ILE A 1 163 ? 17.983 9.384 -8.211 1.00 92.88 163 ILE A N 1
ATOM 1306 C CA . ILE A 1 163 ? 16.645 8.952 -8.634 1.00 92.88 163 ILE A CA 1
ATOM 1307 C C . ILE A 1 163 ? 16.668 7.493 -9.108 1.00 92.88 163 ILE A C 1
ATOM 1309 O O . ILE A 1 163 ? 15.769 6.726 -8.758 1.00 92.88 163 ILE A O 1
ATOM 1313 N N . LEU A 1 164 ? 17.708 7.095 -9.847 1.00 89.94 164 LEU A N 1
ATOM 1314 C CA . LEU A 1 164 ? 17.904 5.718 -10.297 1.00 89.94 164 LEU A CA 1
ATOM 1315 C C . LEU A 1 164 ? 18.016 4.749 -9.116 1.00 89.94 164 LEU A C 1
ATOM 1317 O O . LEU A 1 164 ? 17.293 3.759 -9.076 1.00 89.94 164 LEU A O 1
ATOM 1321 N N . GLU A 1 165 ? 18.841 5.074 -8.117 1.00 91.50 165 GLU A N 1
ATOM 1322 C CA . GLU A 1 165 ? 18.985 4.254 -6.905 1.00 91.50 165 GLU A CA 1
ATOM 1323 C C . GLU A 1 165 ? 17.655 4.078 -6.165 1.00 91.50 165 GLU A C 1
ATOM 1325 O O . GLU A 1 165 ? 17.377 3.008 -5.627 1.00 91.50 165 GLU A O 1
ATOM 1330 N N . MET A 1 166 ? 16.806 5.110 -6.149 1.00 93.00 166 MET A N 1
ATOM 1331 C CA . MET A 1 166 ? 15.474 5.011 -5.559 1.00 93.00 166 MET A CA 1
ATOM 1332 C C . MET A 1 166 ? 14.564 4.083 -6.374 1.00 93.00 166 MET A C 1
ATOM 1334 O O . MET A 1 166 ? 13.886 3.253 -5.780 1.00 93.00 166 MET A O 1
ATOM 1338 N N . LEU A 1 167 ? 14.563 4.186 -7.709 1.00 91.50 167 LEU A N 1
ATOM 1339 C CA . LEU A 1 167 ? 13.786 3.310 -8.601 1.00 91.50 167 LEU A CA 1
ATOM 1340 C C . LEU A 1 167 ? 14.249 1.846 -8.566 1.00 91.50 167 LEU A C 1
ATOM 1342 O O . LEU A 1 167 ? 13.451 0.946 -8.806 1.00 91.50 167 LEU A O 1
ATOM 1346 N N . GLU A 1 168 ? 15.520 1.593 -8.265 1.00 90.06 168 GLU A N 1
ATOM 1347 C CA . GLU A 1 168 ? 16.077 0.241 -8.129 1.00 90.06 168 GLU A CA 1
ATOM 1348 C C . GLU A 1 168 ? 15.989 -0.297 -6.691 1.00 90.06 168 GLU A C 1
ATOM 1350 O O . GLU A 1 168 ? 16.339 -1.448 -6.411 1.00 90.06 168 GLU A O 1
ATOM 1355 N N . TYR A 1 169 ? 15.463 0.500 -5.755 1.00 92.38 169 TYR A N 1
ATOM 1356 C CA . TYR A 1 169 ? 15.267 0.086 -4.373 1.00 92.38 169 TYR A CA 1
ATOM 1357 C C . TYR A 1 169 ? 14.011 -0.779 -4.209 1.00 92.38 169 TYR A C 1
ATOM 1359 O O . TYR A 1 169 ? 12.951 -0.329 -3.761 1.00 92.38 169 TYR A O 1
ATOM 1367 N N . PHE A 1 170 ? 14.120 -2.051 -4.582 1.00 92.06 170 PHE A N 1
ATOM 1368 C CA . PHE A 1 170 ? 12.974 -2.954 -4.646 1.00 92.06 170 PHE A CA 1
ATOM 1369 C C . PHE A 1 170 ? 12.410 -3.360 -3.269 1.00 92.06 170 PHE A C 1
ATOM 1371 O O . PHE A 1 170 ? 13.146 -3.507 -2.283 1.00 92.06 170 PHE A O 1
ATOM 1378 N N . PRO A 1 171 ? 11.083 -3.580 -3.172 1.00 90.31 171 PRO A N 1
ATOM 1379 C CA . PRO A 1 171 ? 10.467 -4.106 -1.962 1.00 90.31 171 PRO A CA 1
ATOM 1380 C C . PRO A 1 171 ? 10.885 -5.559 -1.690 1.00 90.31 171 PRO A C 1
ATOM 1382 O O . PRO A 1 171 ? 11.134 -6.345 -2.596 1.00 90.31 171 PRO A O 1
ATOM 1385 N N . VAL A 1 172 ? 10.904 -5.949 -0.413 1.00 87.69 172 VAL A N 1
ATOM 1386 C CA . VAL A 1 172 ? 11.185 -7.336 0.020 1.00 87.69 172 VAL A CA 1
ATOM 1387 C C . VAL A 1 172 ? 9.976 -8.252 0.006 1.00 87.69 172 VAL A C 1
ATOM 1389 O O . VAL A 1 172 ? 10.098 -9.452 0.232 1.00 87.69 172 VAL A O 1
ATOM 1392 N N . GLY A 1 173 ? 8.795 -7.685 -0.170 1.00 84.31 173 GLY A N 1
ATOM 1393 C CA . GLY A 1 173 ? 7.550 -8.422 -0.188 1.00 84.31 173 GLY A CA 1
ATOM 1394 C C . GLY A 1 173 ? 6.374 -7.472 -0.259 1.00 84.31 173 GLY A C 1
ATOM 1395 O O . GLY A 1 173 ? 6.539 -6.253 -0.343 1.00 84.31 173 GLY A O 1
ATOM 1396 N N . TYR A 1 174 ? 5.182 -8.043 -0.180 1.00 84.19 174 TYR A N 1
ATOM 1397 C CA . TYR A 1 174 ? 3.937 -7.313 -0.348 1.00 84.19 174 TYR A CA 1
ATOM 1398 C C . TYR A 1 174 ? 2.968 -7.668 0.772 1.00 84.19 174 TYR A C 1
ATOM 1400 O O . TYR A 1 174 ? 2.990 -8.780 1.300 1.00 84.19 174 TYR A O 1
ATOM 1408 N N . LEU A 1 175 ? 2.129 -6.711 1.151 1.00 76.31 175 LEU A N 1
ATOM 1409 C CA . LEU A 1 175 ? 1.007 -6.935 2.051 1.00 76.31 175 LEU A CA 1
ATOM 1410 C C . LEU A 1 175 ? -0.275 -6.834 1.231 1.00 76.31 175 LEU A C 1
ATOM 1412 O O . LEU A 1 175 ? -0.544 -5.791 0.634 1.00 76.31 175 LEU A O 1
ATOM 1416 N N . ASP A 1 176 ? -1.066 -7.904 1.208 1.00 75.38 176 ASP A N 1
ATOM 1417 C CA . ASP A 1 176 ? -2.385 -7.879 0.581 1.00 75.38 176 ASP A CA 1
ATOM 1418 C C . ASP A 1 176 ? -3.362 -7.111 1.482 1.00 75.38 176 ASP A C 1
ATOM 1420 O O . ASP A 1 176 ? -3.916 -7.656 2.436 1.00 75.38 176 ASP A O 1
ATOM 1424 N N . ARG A 1 177 ? -3.550 -5.820 1.187 1.00 74.50 177 ARG A N 1
ATOM 1425 C CA . ARG A 1 177 ? -4.572 -4.973 1.815 1.00 74.50 177 ARG A CA 1
ATOM 1426 C C . ARG A 1 177 ? -5.780 -4.763 0.895 1.00 74.50 177 ARG A C 1
ATOM 1428 O O . ARG A 1 177 ? -6.611 -3.918 1.216 1.00 74.50 177 ARG A O 1
ATOM 1435 N N . SER A 1 178 ? -5.893 -5.527 -0.200 1.00 72.31 178 SER A N 1
ATOM 1436 C CA . SER A 1 178 ? -7.006 -5.439 -1.162 1.00 72.31 178 SER A CA 1
ATOM 1437 C C . SER A 1 178 ? -8.303 -6.052 -0.638 1.00 72.31 178 SER A C 1
ATOM 1439 O O . SER A 1 178 ? -9.398 -5.667 -1.039 1.00 72.31 178 SER A O 1
ATOM 1441 N N . ARG A 1 179 ? -8.196 -6.994 0.304 1.00 80.38 179 ARG A N 1
ATOM 1442 C CA . ARG A 1 179 ? -9.349 -7.672 0.897 1.00 80.38 179 ARG A CA 1
ATOM 1443 C C . ARG A 1 179 ? -9.980 -6.808 1.980 1.00 80.38 179 ARG A C 1
ATOM 1445 O O . ARG A 1 179 ? -9.633 -6.923 3.157 1.00 80.38 179 ARG A O 1
ATOM 1452 N N . ILE A 1 180 ? -10.917 -5.961 1.571 1.00 85.75 180 ILE A N 1
ATOM 1453 C CA . ILE A 1 180 ? -11.761 -5.200 2.490 1.00 85.75 180 ILE A CA 1
ATOM 1454 C C . ILE A 1 180 ? -12.753 -6.166 3.145 1.00 85.75 180 ILE A C 1
ATOM 1456 O O . ILE A 1 180 ? -13.526 -6.849 2.473 1.00 85.75 180 ILE A O 1
ATOM 1460 N N . LYS A 1 181 ? -12.699 -6.250 4.471 1.00 90.00 181 LYS A N 1
ATOM 1461 C CA . LYS A 1 181 ? -13.650 -6.986 5.302 1.00 90.00 181 LYS A CA 1
ATOM 1462 C C . LYS A 1 181 ? -14.649 -6.015 5.918 1.00 90.00 181 LYS A C 1
ATOM 1464 O O . LYS A 1 181 ? -14.359 -4.833 6.088 1.00 90.00 181 LYS A O 1
ATOM 1469 N N . ARG A 1 182 ? -15.801 -6.550 6.310 1.00 92.69 182 ARG A N 1
ATOM 1470 C CA . ARG A 1 182 ? -16.789 -5.819 7.105 1.00 92.69 182 ARG A CA 1
ATOM 1471 C C . ARG A 1 182 ? -16.273 -5.654 8.536 1.00 92.69 182 ARG A C 1
ATOM 1473 O O . ARG A 1 182 ? -15.627 -6.565 9.060 1.00 92.69 182 ARG A O 1
ATOM 1480 N N . ILE A 1 183 ? -16.568 -4.538 9.194 1.00 94.50 183 ILE A N 1
ATOM 1481 C CA . ILE A 1 183 ? -16.154 -4.233 10.568 1.00 94.50 183 ILE A CA 1
ATOM 1482 C C . ILE A 1 183 ? -16.627 -5.335 11.516 1.00 94.50 183 ILE A C 1
ATOM 1484 O O . ILE A 1 183 ? -15.862 -5.793 12.362 1.00 94.50 183 ILE A O 1
ATOM 1488 N N . TYR A 1 184 ? -17.845 -5.851 11.347 1.00 93.62 184 TYR A N 1
ATOM 1489 C CA . TYR A 1 184 ? -18.328 -6.966 12.161 1.00 93.62 184 TYR A CA 1
ATOM 1490 C C . TYR A 1 184 ? -17.502 -8.252 12.005 1.00 93.62 184 TYR A C 1
ATOM 1492 O O . TYR A 1 184 ? -17.573 -9.136 12.863 1.00 93.62 184 TYR A O 1
ATOM 1500 N N . ASP A 1 185 ? -16.707 -8.388 10.947 1.00 91.56 185 ASP A N 1
ATOM 1501 C CA . ASP A 1 185 ? -15.959 -9.605 10.655 1.00 91.56 185 ASP A CA 1
ATOM 1502 C C . ASP A 1 185 ? -14.534 -9.616 11.240 1.00 91.56 185 ASP A C 1
ATOM 1504 O O . ASP A 1 185 ? -13.977 -10.696 11.457 1.00 91.56 185 ASP A O 1
ATOM 1508 N N . VAL A 1 186 ? -13.994 -8.451 11.619 1.00 93.44 186 VAL A N 1
ATOM 1509 C CA . VAL A 1 186 ? -12.595 -8.306 12.059 1.00 93.44 186 VAL A CA 1
ATOM 1510 C C . VAL A 1 186 ? -12.368 -8.519 13.561 1.00 93.44 186 VAL A C 1
ATOM 1512 O O . VAL A 1 186 ? -13.299 -8.611 14.377 1.00 93.44 186 VAL A O 1
ATOM 1515 N N . GLY A 1 187 ? -11.091 -8.620 13.935 1.00 90.25 187 GLY A N 1
ATOM 1516 C CA . GLY A 1 187 ? -10.613 -8.735 15.312 1.00 90.25 187 GLY A CA 1
ATOM 1517 C C . GLY A 1 187 ? -10.672 -10.149 15.884 1.00 90.25 187 GLY A C 1
ATOM 1518 O O . GLY A 1 187 ? -10.707 -10.303 17.106 1.00 90.25 187 GLY A O 1
ATOM 1519 N N . ARG A 1 188 ? -10.721 -11.165 15.009 1.00 90.25 188 ARG A N 1
ATOM 1520 C CA . ARG A 1 188 ? -10.798 -12.592 15.375 1.00 90.25 188 ARG A CA 1
ATOM 1521 C C . ARG A 1 188 ? -9.534 -13.389 15.036 1.00 90.25 188 ARG A C 1
ATOM 1523 O O . ARG A 1 188 ? -9.216 -14.316 15.768 1.00 90.25 188 ARG A O 1
ATOM 1530 N N . SER A 1 189 ? -8.819 -13.045 13.961 1.00 85.50 189 SER A N 1
ATOM 1531 C CA . SER A 1 189 ? -7.621 -13.786 13.522 1.00 85.50 189 SER A CA 1
ATOM 1532 C C . SER A 1 189 ? -6.322 -13.314 14.182 1.00 85.50 189 SER A C 1
ATOM 1534 O O . SER A 1 189 ? -5.356 -14.067 14.235 1.00 85.50 189 SER A O 1
ATOM 1536 N N . GLY A 1 190 ? -6.272 -12.064 14.662 1.00 82.62 190 GLY A N 1
ATOM 1537 C CA . GLY A 1 190 ? -5.048 -11.432 15.180 1.00 82.62 190 GLY A CA 1
ATOM 1538 C C . GLY A 1 190 ? -4.067 -10.951 14.097 1.00 82.62 190 GLY A C 1
ATOM 1539 O O . GLY A 1 190 ? -3.053 -10.319 14.413 1.00 82.62 190 GLY A O 1
ATOM 1540 N N . GLU A 1 191 ? -4.376 -11.209 12.828 1.00 85.88 191 GLU A N 1
ATOM 1541 C CA . GLU A 1 191 ? -3.635 -10.709 11.672 1.00 85.88 191 GLU A CA 1
ATOM 1542 C C . GLU A 1 191 ? -4.053 -9.267 11.326 1.00 85.88 191 GLU A C 1
ATOM 1544 O O . GLU A 1 191 ? -5.105 -8.803 11.772 1.00 85.88 191 GLU A O 1
ATOM 1549 N N . PRO A 1 192 ? -3.244 -8.519 10.556 1.00 86.50 192 PRO A N 1
ATOM 1550 C CA . PRO A 1 192 ? -3.681 -7.254 9.980 1.00 86.50 192 PRO A CA 1
ATOM 1551 C C . PRO A 1 192 ? -4.870 -7.466 9.034 1.00 86.50 192 PRO A C 1
ATOM 1553 O O . PRO A 1 192 ? -4.799 -8.268 8.106 1.00 86.50 192 PRO A O 1
ATOM 1556 N N . GLU A 1 193 ? -5.950 -6.725 9.254 1.00 91.12 193 GLU A N 1
ATOM 1557 C CA . GLU A 1 193 ? -7.167 -6.757 8.444 1.00 91.12 193 GLU A CA 1
ATOM 1558 C C . GLU A 1 193 ? -7.457 -5.349 7.915 1.00 91.12 193 GLU A C 1
ATOM 1560 O O . GLU A 1 193 ? -7.081 -4.354 8.541 1.00 91.12 193 GLU A O 1
ATOM 1565 N N . THR A 1 194 ? -8.108 -5.257 6.757 1.00 90.88 194 THR A N 1
ATOM 1566 C CA . THR A 1 194 ? -8.502 -3.982 6.148 1.00 90.88 194 THR A CA 1
ATOM 1567 C C . THR A 1 194 ? -10.018 -3.841 6.190 1.00 90.88 194 THR A C 1
ATOM 1569 O O . THR A 1 194 ? -10.724 -4.780 5.832 1.00 90.88 194 THR A O 1
ATOM 1572 N N . VAL A 1 195 ? -10.514 -2.680 6.606 1.00 92.06 195 VAL A N 1
ATOM 1573 C CA . VAL A 1 195 ? -11.939 -2.324 6.635 1.00 92.06 195 VAL A CA 1
ATOM 1574 C C . VAL A 1 195 ? -12.142 -0.965 5.976 1.00 92.06 195 VAL A C 1
ATOM 1576 O O . VAL A 1 195 ? -11.242 -0.127 5.986 1.00 92.06 195 VAL A O 1
ATOM 1579 N N . GLN A 1 196 ? -13.327 -0.733 5.430 1.00 92.31 196 GLN A N 1
ATOM 1580 C CA . GLN A 1 196 ? -13.755 0.574 4.943 1.00 92.31 196 GLN A CA 1
ATOM 1581 C C . GLN A 1 196 ? -14.895 1.057 5.829 1.00 92.31 196 GLN A C 1
ATOM 1583 O O . GLN A 1 196 ? -15.763 0.270 6.183 1.00 92.31 196 GLN A O 1
ATOM 1588 N N . GLY A 1 197 ? -14.894 2.331 6.202 1.00 92.75 197 GLY A N 1
ATOM 1589 C CA . GLY A 1 197 ? -15.959 2.888 7.023 1.00 92.75 197 GLY A CA 1
ATOM 1590 C C . GLY A 1 197 ? -15.970 4.406 7.014 1.00 92.75 197 GLY A C 1
ATOM 1591 O O . GLY A 1 197 ? -14.995 5.057 6.641 1.00 92.75 197 GLY A O 1
ATOM 1592 N N . ARG A 1 198 ? -17.095 4.972 7.444 1.00 94.88 198 ARG A N 1
ATOM 1593 C CA . ARG A 1 198 ? -17.283 6.411 7.609 1.00 94.88 198 ARG A CA 1
ATOM 1594 C C . ARG A 1 198 ? -17.053 6.815 9.058 1.00 94.88 198 ARG A C 1
ATOM 1596 O O . ARG A 1 198 ? -17.573 6.154 9.957 1.00 94.88 198 ARG A O 1
ATOM 1603 N N . VAL A 1 199 ? -16.344 7.916 9.294 1.00 96.69 199 VAL A N 1
ATOM 1604 C CA . VAL A 1 199 ? -16.211 8.505 10.632 1.00 96.69 199 VAL A CA 1
ATOM 1605 C C . VAL A 1 199 ? -17.578 8.971 11.119 1.00 96.69 199 VAL A C 1
ATOM 1607 O O . VAL A 1 199 ? -18.211 9.830 10.506 1.00 96.69 199 VAL A O 1
ATOM 1610 N N . VAL A 1 200 ? -18.021 8.432 12.250 1.00 96.81 200 VAL A N 1
ATOM 1611 C CA . VAL A 1 200 ? -19.275 8.828 12.909 1.00 96.81 200 VAL A CA 1
ATOM 1612 C C . VAL A 1 200 ? -19.037 9.634 14.176 1.00 96.81 200 VAL A C 1
ATOM 1614 O O . VAL A 1 200 ? -19.918 10.375 14.598 1.00 96.81 200 VAL A O 1
ATOM 1617 N N . ASN A 1 201 ? -17.859 9.507 14.790 1.00 96.31 201 ASN A N 1
ATOM 1618 C CA . ASN A 1 201 ? -17.526 10.261 15.990 1.00 96.31 201 ASN A CA 1
ATOM 1619 C C . ASN A 1 201 ? -16.011 10.424 16.154 1.00 96.31 201 ASN A C 1
ATOM 1621 O O . ASN A 1 201 ? -15.249 9.508 15.847 1.00 96.31 201 ASN A O 1
ATOM 1625 N N . VAL A 1 202 ? -15.585 11.560 16.698 1.00 95.75 202 VAL A N 1
ATOM 1626 C CA . VAL A 1 202 ? -14.198 11.832 17.090 1.00 95.75 202 VAL A CA 1
ATOM 1627 C C . VAL A 1 202 ? -14.233 12.363 18.514 1.00 95.75 202 VAL A C 1
ATOM 1629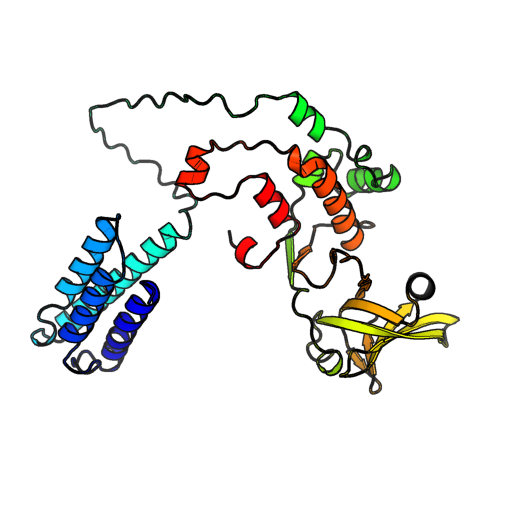 O O . VAL A 1 202 ? -14.820 13.405 18.785 1.00 95.75 202 VAL A O 1
ATOM 1632 N N . THR A 1 203 ? -13.625 11.628 19.438 1.00 94.44 203 THR A N 1
ATOM 1633 C CA . THR A 1 203 ? -13.593 11.989 20.859 1.00 94.44 203 THR A CA 1
ATOM 1634 C C . THR A 1 203 ? -12.175 11.919 21.390 1.00 94.44 203 THR A C 1
ATOM 1636 O O . THR A 1 203 ? -11.330 11.200 20.857 1.00 94.44 203 THR A O 1
ATOM 1639 N N . HIS A 1 204 ? -11.909 12.642 22.469 1.00 93.12 204 HIS A N 1
ATOM 1640 C CA . HIS A 1 204 ? -10.659 12.529 23.197 1.00 93.12 204 HIS A CA 1
ATOM 1641 C C . HIS A 1 204 ? -10.925 12.477 24.697 1.00 93.12 204 HIS A C 1
ATOM 1643 O O . HIS A 1 204 ? -11.892 13.049 25.194 1.00 93.12 204 HIS A O 1
ATOM 1649 N N . PHE A 1 205 ? -10.045 11.806 25.427 1.00 91.69 205 PHE A N 1
ATOM 1650 C CA . PHE A 1 205 ? -10.063 11.785 26.883 1.00 91.69 205 PHE A CA 1
ATOM 1651 C C . PHE A 1 205 ? -8.641 11.680 27.429 1.00 91.69 205 PHE A C 1
ATOM 1653 O O . PHE A 1 205 ? -7.695 11.325 26.721 1.00 91.69 205 PHE A O 1
ATOM 1660 N N . ILE A 1 206 ? -8.485 12.018 28.705 1.00 90.50 206 ILE A N 1
ATOM 1661 C CA . ILE A 1 206 ? -7.219 11.882 29.420 1.00 90.50 206 ILE A CA 1
ATOM 1662 C C . ILE A 1 206 ? -7.280 10.576 30.211 1.00 90.50 206 ILE A C 1
ATOM 1664 O O . ILE A 1 206 ? -8.195 10.352 31.001 1.00 90.50 206 ILE A O 1
ATOM 1668 N N . SER A 1 207 ? -6.323 9.686 29.960 1.00 87.69 207 SER A N 1
ATOM 1669 C CA . SER A 1 207 ? -6.163 8.440 30.707 1.00 87.69 207 SER A CA 1
ATOM 1670 C C . SER A 1 207 ? -5.802 8.718 32.168 1.00 87.69 207 SER A C 1
ATOM 1672 O O . SER A 1 207 ? -5.261 9.773 32.494 1.00 87.69 207 SER A O 1
ATOM 1674 N N . ARG A 1 208 ? -5.998 7.728 33.047 1.00 84.50 208 ARG A N 1
ATOM 1675 C CA . ARG A 1 208 ? -5.593 7.791 34.466 1.00 84.50 208 ARG A CA 1
ATOM 1676 C C . ARG A 1 208 ? -4.120 8.168 34.659 1.00 84.50 208 ARG A C 1
ATOM 1678 O O . ARG A 1 208 ? -3.775 8.770 35.665 1.00 84.50 208 ARG A O 1
ATOM 1685 N N . ASN A 1 209 ? -3.277 7.869 33.673 1.00 86.56 209 ASN A N 1
ATOM 1686 C CA . ASN A 1 209 ? -1.843 8.164 33.693 1.00 86.56 209 ASN A CA 1
ATOM 1687 C C . ASN A 1 209 ? -1.503 9.538 33.070 1.00 86.56 209 ASN A C 1
ATOM 1689 O O . ASN A 1 209 ? -0.355 9.776 32.708 1.00 86.56 209 ASN A O 1
ATOM 1693 N N . GLY A 1 210 ? -2.492 10.412 32.845 1.00 86.31 210 GLY A N 1
ATOM 1694 C CA . GLY A 1 210 ? -2.310 11.738 32.236 1.00 86.31 210 GLY A CA 1
ATOM 1695 C C . GLY A 1 210 ? -2.117 11.733 30.713 1.00 86.31 210 GLY A C 1
ATOM 1696 O O . GLY A 1 210 ? -1.988 12.790 30.100 1.00 86.31 210 GLY A O 1
ATOM 1697 N N . GLN A 1 211 ? -2.112 10.563 30.070 1.00 88.00 211 GLN A N 1
ATOM 1698 C CA . GLN A 1 211 ? -1.925 10.455 28.623 1.00 88.00 211 GLN A CA 1
ATOM 1699 C C . GLN A 1 211 ? -3.210 10.815 27.867 1.00 88.00 211 GLN A C 1
ATOM 1701 O O . GLN A 1 211 ? -4.257 10.213 28.104 1.00 88.00 211 GLN A O 1
ATOM 1706 N N . ARG A 1 212 ? -3.122 11.750 26.913 1.00 89.56 212 ARG A N 1
ATOM 1707 C CA . ARG A 1 212 ? -4.215 12.060 25.980 1.00 89.56 212 ARG A CA 1
ATOM 1708 C C . ARG A 1 212 ? -4.417 10.904 24.997 1.00 89.56 212 ARG A C 1
ATOM 1710 O O . ARG A 1 212 ? -3.469 10.479 24.329 1.00 89.56 212 ARG A O 1
ATOM 1717 N N . ILE A 1 213 ? -5.653 10.424 24.913 1.00 93.81 213 ILE A N 1
ATOM 1718 C CA . ILE A 1 213 ? -6.096 9.367 24.004 1.00 93.81 213 ILE A CA 1
ATOM 1719 C C . ILE A 1 213 ? -7.193 9.945 23.117 1.00 93.81 213 ILE A C 1
ATOM 1721 O O . ILE A 1 213 ? -8.166 10.505 23.619 1.00 93.81 213 ILE A O 1
ATOM 1725 N N . VAL A 1 214 ? -7.030 9.802 21.806 1.00 95.44 214 VAL A N 1
ATOM 1726 C CA . VAL A 1 214 ? -8.040 10.159 20.806 1.00 95.44 214 VAL A CA 1
ATOM 1727 C C . VAL A 1 214 ? -8.652 8.878 20.267 1.00 95.44 214 VAL A C 1
ATOM 1729 O O . VAL A 1 214 ? -7.940 7.925 19.950 1.00 95.44 214 VAL A O 1
ATOM 1732 N N . LYS A 1 215 ? -9.977 8.857 20.177 1.00 95.12 215 LYS A N 1
ATOM 1733 C CA . LYS A 1 215 ? -10.769 7.727 19.713 1.00 95.12 215 LYS A CA 1
ATOM 1734 C C . LYS A 1 215 ? -11.671 8.187 18.576 1.00 95.12 215 LYS A C 1
ATOM 1736 O O . LYS A 1 215 ? -12.585 8.988 18.784 1.00 95.12 215 LYS A O 1
ATOM 1741 N N . VAL A 1 216 ? -11.395 7.675 17.382 1.00 96.81 216 VAL A N 1
ATOM 1742 C CA . VAL A 1 216 ? -12.181 7.916 16.170 1.00 96.81 216 VAL A CA 1
ATOM 1743 C C . VAL A 1 216 ? -13.034 6.685 15.904 1.00 96.81 216 VAL A C 1
ATOM 1745 O O . VAL A 1 216 ? -12.501 5.590 15.754 1.00 96.81 216 VAL A O 1
ATOM 1748 N N . ILE A 1 217 ? -14.352 6.851 15.871 1.00 96.38 217 ILE A N 1
ATOM 1749 C CA . ILE A 1 217 ? -15.301 5.762 15.641 1.00 96.38 217 ILE A CA 1
ATOM 1750 C C . ILE A 1 217 ? -15.688 5.763 14.167 1.00 96.38 217 ILE A C 1
ATOM 1752 O O . ILE A 1 217 ? -16.147 6.782 13.646 1.00 96.38 217 ILE A O 1
ATOM 1756 N N . ILE A 1 218 ? -15.530 4.612 13.520 1.00 96.94 218 ILE A N 1
ATOM 1757 C CA . ILE A 1 218 ? -15.917 4.369 12.131 1.00 96.94 218 ILE A CA 1
ATOM 1758 C C . ILE A 1 218 ? -17.062 3.354 12.041 1.00 96.94 218 ILE A C 1
ATOM 1760 O O . ILE A 1 218 ? -17.193 2.485 12.905 1.00 96.94 218 ILE A O 1
ATOM 1764 N N . PHE A 1 219 ? -17.874 3.469 10.991 1.00 95.94 219 PHE A N 1
ATOM 1765 C CA . PHE A 1 219 ? -19.067 2.652 10.747 1.00 95.94 219 PHE A CA 1
ATOM 1766 C C . PHE A 1 219 ? -19.177 2.203 9.281 1.00 95.94 219 PHE A C 1
ATOM 1768 O O . PHE A 1 219 ? -18.889 3.000 8.388 1.00 95.94 219 PHE A O 1
ATOM 1775 N N . ASP A 1 220 ? -19.639 0.971 9.037 1.00 90.19 220 ASP A N 1
ATOM 1776 C CA . ASP A 1 220 ? -19.727 0.352 7.699 1.00 90.19 220 ASP A CA 1
ATOM 1777 C C . ASP A 1 220 ? -21.015 -0.465 7.443 1.00 90.19 220 ASP A C 1
ATOM 1779 O O . ASP A 1 220 ? -20.999 -1.435 6.693 1.00 90.19 220 ASP A O 1
ATOM 1783 N N . GLU A 1 221 ? -22.127 -0.111 8.094 1.00 91.69 221 GLU A N 1
ATOM 1784 C CA . GLU A 1 221 ? -23.406 -0.858 8.117 1.00 91.69 221 GLU A CA 1
ATOM 1785 C C . GLU A 1 221 ? -23.415 -2.096 9.019 1.00 91.69 221 GLU A C 1
ATOM 1787 O O . GLU A 1 221 ? -24.442 -2.396 9.627 1.00 91.69 221 GLU A O 1
ATOM 1792 N N . THR A 1 222 ? -22.288 -2.795 9.175 1.00 92.19 222 THR A N 1
ATOM 1793 C CA . THR A 1 222 ? -22.243 -4.028 9.980 1.00 92.19 222 THR A CA 1
ATOM 1794 C C . THR A 1 222 ? -21.892 -3.809 11.441 1.00 92.19 222 THR A C 1
ATOM 1796 O O . THR A 1 222 ? -22.246 -4.623 12.298 1.00 92.19 222 THR A O 1
ATOM 1799 N N . GLY A 1 223 ? -21.180 -2.730 11.751 1.00 92.62 223 GLY A N 1
ATOM 1800 C CA . GLY A 1 223 ? -20.789 -2.439 13.118 1.00 92.62 223 GLY A CA 1
ATOM 1801 C C . GLY A 1 223 ? -19.934 -1.193 13.258 1.00 92.62 223 GLY A C 1
ATOM 1802 O O . GLY A 1 223 ? -19.711 -0.446 12.308 1.00 92.62 223 GLY A O 1
ATOM 1803 N N . LEU A 1 224 ? -19.467 -0.982 14.487 1.00 95.81 224 LEU A N 1
ATOM 1804 C CA . LEU A 1 224 ? -18.587 0.117 14.861 1.00 95.81 224 LEU A CA 1
ATOM 1805 C C . LEU A 1 224 ? -17.188 -0.415 15.156 1.00 95.81 224 LEU A C 1
ATOM 1807 O O . LEU A 1 224 ? -17.036 -1.444 15.819 1.00 95.81 224 LEU A O 1
ATOM 1811 N N . ALA A 1 225 ? -16.176 0.313 14.696 1.00 96.50 225 ALA A N 1
ATOM 1812 C CA . ALA A 1 225 ? -14.795 0.104 15.099 1.00 96.50 225 ALA A CA 1
ATOM 1813 C C . ALA A 1 225 ? -14.177 1.407 15.590 1.00 96.50 225 ALA A C 1
ATOM 1815 O O . ALA A 1 225 ? -14.459 2.485 15.070 1.00 96.50 225 ALA A O 1
ATOM 1816 N N . SER A 1 226 ? -13.298 1.285 16.574 1.00 95.88 226 SER A N 1
ATOM 1817 C CA . SER A 1 226 ? -12.617 2.410 17.195 1.00 95.88 226 SER A CA 1
ATOM 1818 C C . SER A 1 226 ? -11.137 2.425 16.856 1.00 95.88 226 SER A C 1
ATOM 1820 O O . SER A 1 226 ? -10.386 1.501 17.171 1.00 95.88 226 SER A O 1
ATOM 1822 N N . LEU A 1 227 ? -10.713 3.516 16.238 1.00 95.94 227 LEU A N 1
ATOM 1823 C CA . LEU A 1 227 ? -9.326 3.820 15.939 1.00 95.94 227 LEU A CA 1
ATOM 1824 C C . LEU A 1 227 ? -8.760 4.639 17.094 1.00 95.94 227 LEU A C 1
ATOM 1826 O O . LEU A 1 227 ? -9.233 5.742 17.379 1.00 95.94 227 LEU A O 1
ATOM 1830 N N . VAL A 1 228 ? -7.775 4.081 17.789 1.00 95.00 228 VAL A N 1
ATOM 1831 C CA . VAL A 1 228 ? -7.245 4.641 19.034 1.00 95.00 228 VAL A CA 1
ATOM 1832 C C . VAL A 1 228 ? -5.850 5.205 18.790 1.00 95.00 228 VAL A C 1
ATOM 1834 O O . VAL A 1 228 ? -4.911 4.464 18.508 1.00 95.00 228 VAL A O 1
ATOM 1837 N N . GLY A 1 229 ? -5.704 6.521 18.920 1.00 94.12 229 GLY A N 1
ATOM 1838 C CA . GLY A 1 229 ? -4.423 7.216 18.838 1.00 94.12 229 GLY A CA 1
ATOM 1839 C C . GLY A 1 229 ? -3.959 7.730 20.196 1.00 94.12 229 GLY A C 1
ATOM 1840 O O . GLY A 1 229 ? -4.736 8.292 20.966 1.00 94.12 229 GLY A O 1
ATOM 1841 N N . PHE A 1 230 ? -2.665 7.585 20.472 1.00 91.69 230 PHE A N 1
ATOM 1842 C CA . PHE A 1 230 ? -2.039 8.044 21.712 1.00 91.69 230 PHE A CA 1
ATOM 1843 C C . PHE A 1 230 ? -1.146 9.264 21.459 1.00 91.69 230 PHE A C 1
ATOM 1845 O O . PHE A 1 230 ? -0.448 9.332 20.441 1.00 91.69 230 PHE A O 1
ATOM 1852 N N . GLY A 1 231 ? -1.132 10.219 22.395 1.00 88.94 231 GLY A N 1
ATOM 1853 C CA . GLY A 1 231 ? -0.237 11.383 22.356 1.00 88.94 231 GLY A CA 1
ATOM 1854 C C . GLY A 1 231 ? -0.300 12.149 21.027 1.00 88.94 231 GLY A C 1
ATOM 1855 O O . GLY A 1 231 ? -1.384 12.427 20.517 1.00 88.94 231 GLY A O 1
ATOM 1856 N N . ARG A 1 232 ? 0.869 12.434 20.430 1.00 86.69 232 ARG A N 1
ATOM 1857 C CA . ARG A 1 232 ? 0.986 13.187 19.163 1.00 86.69 232 ARG A CA 1
ATOM 1858 C C . ARG A 1 232 ? 0.256 12.537 17.986 1.00 86.69 232 ARG A C 1
ATOM 1860 O O . ARG A 1 232 ? -0.248 13.247 17.123 1.00 86.69 232 ARG A O 1
ATOM 1867 N N . PHE A 1 233 ? 0.205 11.204 17.926 1.00 85.69 233 PHE A N 1
ATOM 1868 C CA . PHE A 1 233 ? -0.538 10.521 16.864 1.00 85.69 233 PHE A CA 1
ATOM 1869 C C . PHE A 1 233 ? -2.047 10.704 17.049 1.00 85.69 233 PHE A C 1
ATOM 1871 O O . PHE A 1 233 ? -2.748 10.954 16.077 1.00 85.69 233 PHE A O 1
ATOM 1878 N N . GLY A 1 234 ? -2.535 10.679 18.294 1.00 89.12 234 GLY A N 1
ATOM 1879 C CA . GLY A 1 234 ? -3.923 11.023 18.604 1.00 89.12 234 GLY A CA 1
ATOM 1880 C C . GLY A 1 234 ? -4.285 12.446 18.168 1.00 89.12 234 GLY A C 1
ATOM 1881 O O . GLY A 1 234 ? -5.279 12.633 17.476 1.00 89.12 234 GLY A O 1
ATOM 1882 N N . GLU A 1 235 ? -3.445 13.435 18.488 1.00 89.12 235 GLU A N 1
ATOM 1883 C CA . GLU A 1 235 ? -3.644 14.825 18.038 1.00 89.12 235 GLU A CA 1
ATOM 1884 C C . GLU A 1 235 ? -3.681 14.955 16.508 1.00 89.12 235 GLU A C 1
ATOM 1886 O O . GLU A 1 235 ? -4.449 15.749 15.967 1.00 89.12 235 GLU A O 1
ATOM 1891 N N . PHE A 1 236 ? -2.865 14.170 15.798 1.00 89.94 236 PHE A N 1
ATOM 1892 C CA . PHE A 1 236 ? -2.914 14.107 14.340 1.00 89.94 236 PHE A CA 1
ATOM 1893 C C . PHE A 1 236 ? -4.256 13.558 13.843 1.00 89.94 236 PHE A C 1
ATOM 1895 O O . PHE A 1 236 ? -4.841 14.164 12.950 1.00 89.94 236 PHE A O 1
ATOM 1902 N N . LEU A 1 237 ? -4.769 12.469 14.428 1.00 91.62 237 LEU A N 1
ATOM 1903 C CA . LEU A 1 237 ? -6.074 11.907 14.054 1.00 91.62 237 LEU A CA 1
ATOM 1904 C C . LEU A 1 237 ? -7.207 12.916 14.254 1.00 91.62 237 LEU A C 1
ATOM 1906 O O . LEU A 1 237 ? -8.032 13.076 13.365 1.00 91.62 237 LEU A O 1
ATOM 1910 N N . GLU A 1 238 ? -7.214 13.623 15.386 1.00 90.31 238 GLU A N 1
ATOM 1911 C CA . GLU A 1 238 ? -8.238 14.625 15.716 1.00 90.31 238 GLU A CA 1
ATOM 1912 C C . GLU A 1 238 ? -8.258 15.795 14.720 1.00 90.31 238 GLU A C 1
ATOM 1914 O O . GLU A 1 238 ? -9.315 16.344 14.425 1.00 90.31 238 GLU A O 1
ATOM 1919 N N . ARG A 1 239 ? -7.095 16.174 14.176 1.00 89.88 239 ARG A N 1
ATOM 1920 C CA . ARG A 1 239 ? -6.989 17.232 13.158 1.00 89.88 239 ARG A CA 1
ATOM 1921 C C . ARG A 1 239 ? -7.276 16.732 11.744 1.00 89.88 239 ARG A C 1
ATOM 1923 O O . ARG A 1 239 ? -7.768 17.504 10.925 1.00 89.88 239 ARG A O 1
ATOM 1930 N N . ALA A 1 240 ? -6.902 15.489 11.447 1.00 87.44 240 ALA A N 1
ATOM 1931 C CA . ALA A 1 240 ? -6.939 14.924 10.102 1.00 87.44 240 ALA A CA 1
ATOM 1932 C C . ALA A 1 240 ? -8.284 14.285 9.738 1.00 87.44 240 ALA A C 1
ATOM 1934 O O . ALA A 1 240 ? -8.586 14.208 8.554 1.00 87.44 240 ALA A O 1
ATOM 1935 N N . LEU A 1 241 ? -9.055 13.809 10.722 1.00 92.81 241 LEU A N 1
ATOM 1936 C CA . LEU A 1 241 ? -10.306 13.083 10.510 1.00 92.81 241 LEU A CA 1
ATOM 1937 C C . LEU A 1 241 ? -11.488 13.862 11.083 1.00 92.81 241 LEU A C 1
ATOM 1939 O O . LEU A 1 241 ? -11.486 14.249 12.252 1.00 92.81 241 LEU A O 1
ATOM 1943 N N . LYS A 1 242 ? -12.519 14.049 10.265 1.00 92.56 242 LYS A N 1
ATOM 1944 C CA . LYS A 1 242 ? -13.770 14.720 10.618 1.00 92.56 242 LYS A CA 1
ATOM 1945 C C . LYS A 1 242 ? -14.946 13.765 10.473 1.00 92.56 242 LYS A C 1
ATOM 1947 O O . LYS A 1 242 ? -14.908 12.799 9.718 1.00 92.56 242 LYS A O 1
ATOM 1952 N N . VAL A 1 243 ? -16.015 14.038 11.218 1.00 94.88 243 VAL A N 1
ATOM 1953 C CA . VAL A 1 243 ? -17.271 13.289 11.084 1.00 94.88 243 VAL A CA 1
ATOM 1954 C C . VAL A 1 243 ? -17.796 13.439 9.657 1.00 94.88 243 VAL A C 1
ATOM 1956 O O . VAL A 1 243 ? -17.897 14.553 9.153 1.00 94.88 243 VAL A O 1
ATOM 1959 N N . GLY A 1 244 ? -18.142 12.316 9.031 1.00 92.00 244 GLY A N 1
ATOM 1960 C CA . GLY A 1 244 ? -18.564 12.252 7.633 1.00 92.00 244 GLY A CA 1
ATOM 1961 C C . GLY A 1 244 ? -17.493 11.722 6.681 1.00 92.00 244 GLY A C 1
ATOM 1962 O O . GLY A 1 244 ? -17.866 11.166 5.650 1.00 92.00 244 GLY A O 1
ATOM 1963 N N . ASP A 1 245 ? -16.210 11.797 7.045 1.00 90.81 245 ASP A N 1
ATOM 1964 C CA . ASP A 1 245 ? -15.117 11.323 6.194 1.00 90.81 245 ASP A CA 1
ATOM 1965 C C . ASP A 1 245 ? -15.229 9.816 5.944 1.00 90.81 245 ASP A C 1
ATOM 1967 O O . ASP A 1 245 ? -15.440 9.033 6.876 1.00 90.81 245 ASP A O 1
ATOM 1971 N N . GLN A 1 246 ? -15.059 9.393 4.693 1.00 89.81 246 GLN A N 1
ATOM 1972 C CA . GLN A 1 246 ? -14.895 7.984 4.351 1.00 89.81 246 GLN A CA 1
ATOM 1973 C C . GLN A 1 246 ? -13.414 7.618 4.372 1.00 89.81 246 GLN A C 1
ATOM 1975 O O . GLN A 1 246 ? -12.570 8.380 3.907 1.00 89.81 246 GLN A O 1
ATOM 1980 N N . LEU A 1 247 ? -13.081 6.447 4.907 1.00 89.62 247 LEU A N 1
ATOM 1981 C CA . LEU A 1 247 ? -11.703 5.982 4.954 1.00 89.62 247 LEU A CA 1
ATOM 1982 C C . LEU A 1 247 ? -11.588 4.467 4.832 1.00 89.62 247 LEU A C 1
ATOM 1984 O O . LEU A 1 247 ? -12.476 3.713 5.233 1.00 89.62 247 LEU A O 1
ATOM 1988 N N . VAL A 1 248 ? -10.436 4.034 4.330 1.00 90.12 248 VAL A N 1
ATOM 1989 C CA . VAL A 1 248 ? -9.990 2.642 4.372 1.00 90.12 248 VAL A CA 1
ATOM 1990 C C . VAL A 1 248 ? -8.900 2.523 5.428 1.00 90.12 248 VAL A C 1
ATOM 1992 O O . VAL A 1 248 ? -7.868 3.190 5.354 1.00 90.12 248 VAL A O 1
ATOM 1995 N N . VAL A 1 249 ? -9.119 1.650 6.406 1.00 90.69 249 VAL A N 1
ATOM 1996 C CA . VAL A 1 249 ? -8.213 1.392 7.526 1.00 90.69 249 VAL A CA 1
ATOM 1997 C C . VAL A 1 249 ? -7.640 -0.003 7.399 1.00 90.69 249 VAL A C 1
ATOM 1999 O O . VAL A 1 249 ? -8.387 -0.963 7.267 1.00 90.69 249 VAL A O 1
ATOM 2002 N N . SER A 1 250 ? -6.324 -0.134 7.522 1.00 90.00 250 SER A N 1
ATOM 2003 C CA . SER A 1 250 ? -5.648 -1.423 7.635 1.00 90.00 250 SER A CA 1
ATOM 2004 C C . SER A 1 250 ? -4.862 -1.489 8.934 1.00 90.00 250 SER A C 1
ATOM 2006 O O . SER A 1 250 ? -4.014 -0.638 9.194 1.00 90.00 250 SER A O 1
ATOM 2008 N N . GLY A 1 251 ? -5.121 -2.497 9.757 1.00 90.62 251 GLY A N 1
ATOM 2009 C CA . GLY A 1 251 ? -4.488 -2.614 11.064 1.00 90.62 251 GLY A CA 1
ATOM 2010 C C . GLY A 1 251 ? -4.837 -3.909 11.771 1.00 90.62 251 GLY A C 1
ATOM 2011 O O . GLY A 1 251 ? -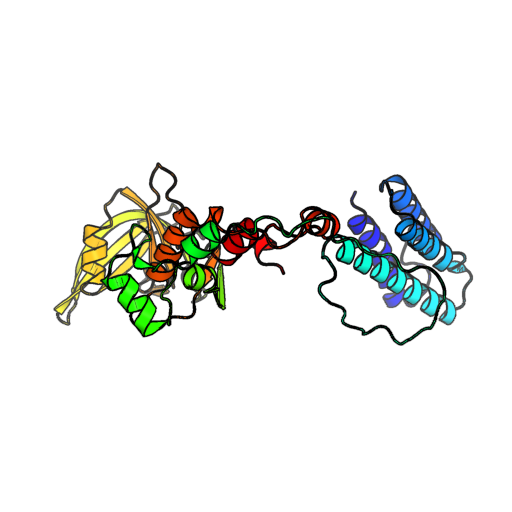5.632 -4.715 11.291 1.00 90.62 251 GLY A O 1
ATOM 2012 N N . ARG A 1 252 ? -4.230 -4.128 12.937 1.00 92.62 252 ARG A N 1
ATOM 2013 C CA . ARG A 1 252 ? -4.592 -5.278 13.775 1.00 92.62 252 ARG A CA 1
ATOM 2014 C C . ARG A 1 252 ? -5.771 -4.902 14.652 1.00 92.62 252 ARG A C 1
ATOM 2016 O O . ARG A 1 252 ? -5.609 -4.170 15.632 1.00 92.62 252 ARG A O 1
ATOM 2023 N N . PHE A 1 253 ? -6.949 -5.393 14.297 1.00 94.38 253 PHE A N 1
ATOM 2024 C CA . PHE A 1 253 ? -8.149 -5.211 15.101 1.00 94.38 253 PHE A CA 1
ATOM 2025 C C . PHE A 1 253 ? -8.170 -6.200 16.264 1.00 94.38 253 PHE A C 1
ATOM 2027 O O . PHE A 1 253 ? -7.675 -7.324 16.173 1.00 94.38 253 PHE A O 1
ATOM 2034 N N . LYS A 1 254 ? -8.747 -5.771 17.381 1.00 94.50 254 LYS A N 1
ATOM 2035 C CA . LYS A 1 254 ? -8.957 -6.586 18.573 1.00 94.50 254 LYS A CA 1
ATOM 2036 C C . LYS A 1 254 ? -10.377 -6.386 19.068 1.00 94.50 254 LYS A C 1
ATOM 2038 O O . LYS A 1 254 ? -10.892 -5.271 19.041 1.00 94.50 254 LYS A O 1
ATOM 2043 N N . ARG A 1 255 ? -10.976 -7.463 19.567 1.00 93.25 255 ARG A N 1
ATOM 2044 C CA . ARG A 1 255 ? -12.237 -7.417 20.309 1.00 93.25 255 ARG A CA 1
ATOM 2045 C C . ARG A 1 255 ? -11.934 -7.356 21.795 1.00 93.25 255 ARG A C 1
ATOM 2047 O O . ARG A 1 255 ? -11.390 -8.305 22.348 1.00 93.25 255 ARG A O 1
ATOM 2054 N N . ALA A 1 256 ? -12.262 -6.240 22.428 1.00 86.38 256 ALA A N 1
ATOM 2055 C CA . ALA A 1 256 ? -12.112 -6.059 23.866 1.00 86.38 256 ALA A CA 1
ATOM 2056 C C . ALA A 1 256 ? -13.272 -5.217 24.391 1.00 86.38 256 ALA A C 1
ATOM 2058 O O . ALA A 1 256 ? -13.695 -4.287 23.719 1.00 86.38 256 ALA A O 1
ATOM 2059 N N . PHE A 1 257 ? -13.788 -5.538 25.580 1.00 82.12 257 PHE A N 1
ATOM 2060 C CA . PHE A 1 257 ? -14.874 -4.777 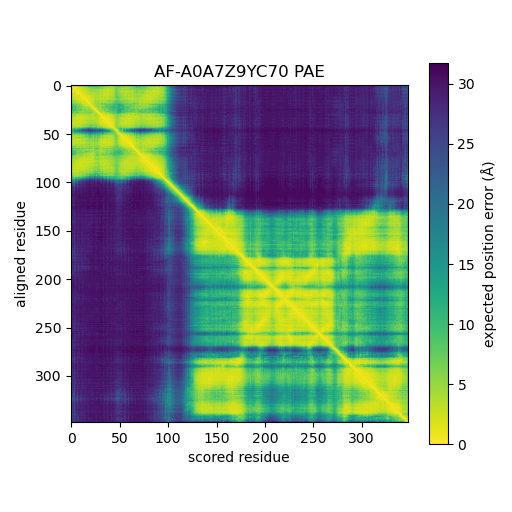26.220 1.00 82.12 257 PHE A CA 1
ATOM 2061 C C . PHE A 1 257 ? -16.110 -4.572 25.325 1.00 82.12 257 PHE A C 1
ATOM 2063 O O . PHE A 1 257 ? -16.712 -3.504 25.316 1.00 82.12 257 PHE A O 1
ATOM 2070 N N . ASN A 1 258 ? -16.479 -5.609 24.565 1.00 84.75 258 ASN A N 1
ATOM 2071 C CA . ASN A 1 258 ? -17.572 -5.582 23.586 1.00 84.75 258 ASN A CA 1
ATOM 2072 C C . ASN A 1 258 ? -17.396 -4.546 22.457 1.00 84.75 258 ASN A C 1
ATOM 2074 O O . ASN A 1 258 ? -18.359 -4.138 21.814 1.00 84.75 258 ASN A O 1
ATOM 2078 N N . GLU A 1 259 ? -16.154 -4.143 22.201 1.00 91.44 259 GLU A N 1
ATOM 2079 C CA . GLU A 1 259 ? -15.788 -3.169 21.190 1.00 91.44 259 GLU A CA 1
ATOM 2080 C C . GLU A 1 259 ? -14.707 -3.731 20.262 1.00 91.44 259 GLU A C 1
ATOM 2082 O O . GLU A 1 259 ? -13.795 -4.452 20.681 1.00 91.44 259 GLU A O 1
ATOM 2087 N N . ILE A 1 260 ? -14.813 -3.388 18.980 1.00 95.81 260 ILE A N 1
ATOM 2088 C CA . ILE A 1 260 ? -13.771 -3.629 17.987 1.00 95.81 260 ILE A CA 1
ATOM 2089 C C . ILE A 1 260 ? -12.875 -2.400 17.977 1.00 95.81 260 ILE A C 1
ATOM 2091 O O . ILE A 1 260 ? -13.339 -1.295 17.716 1.00 95.81 260 ILE A O 1
ATOM 2095 N N . GLN A 1 261 ? -11.590 -2.576 18.257 1.00 95.12 261 GLN A N 1
ATOM 2096 C CA . GLN A 1 261 ? -10.654 -1.461 18.302 1.00 95.12 261 GLN A CA 1
ATOM 2097 C C . GLN A 1 261 ? -9.294 -1.819 17.723 1.00 95.12 261 GLN A C 1
ATOM 2099 O O . GLN A 1 261 ? -8.864 -2.974 17.750 1.00 95.12 261 GLN A O 1
ATOM 2104 N N . THR A 1 262 ? -8.593 -0.809 17.224 1.00 95.06 262 THR A N 1
ATOM 2105 C CA . THR A 1 262 ? -7.204 -0.927 16.794 1.00 95.06 262 THR A CA 1
ATOM 2106 C C . THR A 1 262 ? -6.419 0.321 17.177 1.00 95.06 262 THR A C 1
ATOM 2108 O O . THR A 1 262 ? -6.926 1.438 17.110 1.00 95.06 262 THR A O 1
ATOM 2111 N N . SER A 1 263 ? -5.176 0.120 17.606 1.00 92.06 263 SER A N 1
ATOM 2112 C CA . SER A 1 263 ? -4.224 1.190 17.922 1.00 92.06 263 SER A CA 1
ATOM 2113 C C . SER A 1 263 ? -2.994 1.199 17.017 1.00 92.06 263 SER A C 1
ATOM 2115 O O . SER A 1 263 ? -2.205 2.135 17.061 1.00 92.06 263 SER A O 1
ATOM 2117 N N . ASP A 1 264 ? -2.809 0.136 16.236 1.00 88.38 264 ASP A N 1
ATOM 2118 C CA . ASP A 1 264 ? -1.726 -0.026 15.271 1.00 88.38 264 ASP A CA 1
ATOM 2119 C C . ASP A 1 264 ? -2.367 -0.196 13.896 1.00 88.38 264 ASP A C 1
ATOM 2121 O O . ASP A 1 264 ? -2.744 -1.303 13.489 1.00 88.38 264 ASP A O 1
ATOM 2125 N N . PHE A 1 265 ? -2.595 0.943 13.248 1.00 89.88 265 PHE A N 1
ATOM 2126 C CA . PHE A 1 265 ? -3.305 1.024 11.986 1.00 89.88 265 PHE A CA 1
ATOM 2127 C C . PHE A 1 265 ? -2.722 2.106 11.079 1.00 89.88 265 PHE A C 1
ATOM 2129 O O . PHE A 1 265 ? -2.183 3.122 11.519 1.00 89.88 265 PHE A O 1
ATOM 2136 N N . GLU A 1 266 ? -2.884 1.882 9.785 1.00 86.00 266 GLU A N 1
ATOM 2137 C CA . GLU A 1 266 ? -2.726 2.873 8.734 1.00 86.00 266 GLU A CA 1
ATOM 2138 C C . GLU A 1 266 ? -4.107 3.168 8.147 1.00 86.00 266 GLU A C 1
ATOM 2140 O O . GLU A 1 266 ? -4.956 2.279 8.072 1.00 86.00 266 GLU A O 1
ATOM 2145 N N . PHE A 1 267 ? -4.341 4.407 7.728 1.00 87.94 267 PHE A N 1
ATOM 2146 C CA . PHE A 1 267 ? -5.595 4.795 7.098 1.00 87.94 267 PHE A CA 1
ATOM 2147 C C . PHE A 1 267 ? -5.352 5.723 5.915 1.00 87.94 267 PHE A C 1
ATOM 2149 O O . PHE A 1 267 ? -4.354 6.452 5.879 1.00 87.94 267 PHE A O 1
ATOM 2156 N N . GLU A 1 268 ? -6.298 5.709 4.984 1.00 82.56 268 GLU A N 1
ATOM 2157 C CA . GLU A 1 268 ? -6.380 6.636 3.860 1.00 82.56 268 GLU A CA 1
ATOM 2158 C C . GLU A 1 268 ? -7.811 7.132 3.712 1.00 82.56 268 GLU A C 1
ATOM 2160 O O . GLU A 1 268 ? -8.754 6.358 3.876 1.00 82.56 268 GLU A O 1
ATOM 2165 N N . LEU A 1 269 ? -7.954 8.429 3.448 1.00 82.75 269 LEU A N 1
ATOM 2166 C CA . LEU A 1 269 ? -9.238 9.060 3.173 1.00 82.75 269 LEU A CA 1
ATOM 2167 C C . LEU A 1 269 ? -9.680 8.697 1.754 1.00 82.75 269 LEU A C 1
ATOM 2169 O O . LEU A 1 269 ? -8.883 8.769 0.821 1.00 82.75 269 LEU A O 1
ATOM 2173 N N . LEU A 1 270 ? -10.947 8.332 1.611 1.00 75.50 270 LEU A N 1
ATOM 2174 C CA . LEU A 1 270 ? -11.627 8.193 0.333 1.00 75.50 270 LEU A CA 1
ATOM 2175 C C . LEU A 1 270 ? -12.233 9.560 -0.006 1.00 75.50 270 LEU A C 1
ATOM 2177 O O . LEU A 1 270 ? -13.250 9.942 0.573 1.00 75.50 270 LEU A O 1
ATOM 2181 N N . SER A 1 271 ? -11.582 10.327 -0.881 1.00 62.12 271 SER A N 1
ATOM 2182 C CA . SER A 1 271 ? -12.185 11.521 -1.490 1.00 62.12 271 SER A CA 1
ATOM 2183 C C . SER A 1 271 ? -13.047 11.143 -2.699 1.00 62.12 271 SER A C 1
ATOM 2185 O O . SER A 1 271 ? -12.821 10.103 -3.314 1.00 62.12 271 SER A O 1
ATOM 2187 N N . GLU A 1 272 ? -14.034 11.986 -3.033 1.00 50.12 272 GLU A N 1
ATOM 2188 C CA . GLU A 1 272 ? -14.897 11.825 -4.224 1.00 50.12 272 GLU A CA 1
ATOM 2189 C C . GLU A 1 272 ? -14.099 11.853 -5.538 1.00 50.12 272 GLU A C 1
ATOM 2191 O O . GLU A 1 272 ? -14.470 11.200 -6.508 1.00 50.12 272 GLU A O 1
ATOM 2196 N N . GLU A 1 273 ? -12.968 12.555 -5.547 1.00 45.66 273 GLU A N 1
ATOM 2197 C CA . GLU A 1 273 ? -11.907 12.384 -6.535 1.00 45.66 273 GLU A CA 1
ATOM 2198 C C . GLU A 1 273 ? -11.074 11.194 -6.073 1.00 45.66 273 GLU A C 1
ATOM 2200 O O . GLU A 1 273 ? -10.422 11.305 -5.038 1.00 45.66 273 GLU A O 1
ATOM 2205 N N . GLU A 1 274 ? -11.161 10.061 -6.773 1.00 45.22 274 GLU A N 1
ATOM 2206 C CA . GLU A 1 274 ? -10.487 8.787 -6.490 1.00 45.22 274 GLU A CA 1
ATOM 2207 C C . GLU A 1 274 ? -9.085 8.984 -5.889 1.00 45.22 274 GLU A C 1
ATOM 2209 O O . GLU A 1 274 ? -8.082 9.051 -6.601 1.00 45.22 274 GLU A O 1
ATOM 2214 N N . ALA A 1 275 ? -8.991 9.085 -4.558 1.00 46.94 275 ALA A N 1
ATOM 2215 C CA . ALA A 1 275 ? -7.705 9.100 -3.889 1.00 46.94 275 ALA A CA 1
ATOM 2216 C C . ALA A 1 275 ? -7.106 7.726 -4.143 1.00 46.94 275 ALA A C 1
ATOM 2218 O O . ALA A 1 275 ? -7.543 6.733 -3.557 1.00 46.94 275 ALA A O 1
ATOM 2219 N N . GLU A 1 276 ? -6.142 7.659 -5.061 1.00 54.59 276 GLU A N 1
ATOM 2220 C CA . GLU A 1 276 ? -5.394 6.447 -5.335 1.00 54.59 276 GLU A CA 1
ATOM 2221 C C . GLU A 1 276 ? -4.890 5.908 -3.994 1.00 54.59 276 GLU A C 1
ATOM 2223 O O . GLU A 1 276 ? -4.015 6.498 -3.370 1.00 54.59 276 GLU A O 1
ATOM 2228 N N . LEU A 1 277 ? -5.449 4.802 -3.513 1.00 60.00 277 LEU A N 1
ATOM 2229 C CA . LEU A 1 277 ? -5.226 4.314 -2.151 1.00 60.00 277 LEU A CA 1
ATOM 2230 C C . LEU A 1 277 ? -3.785 3.803 -1.948 1.00 60.00 277 LEU A C 1
ATOM 2232 O O . LEU A 1 277 ? -3.535 2.619 -2.089 1.00 60.00 277 LEU A O 1
ATOM 2236 N N . ILE A 1 278 ? -2.755 4.644 -1.766 1.00 57.81 278 ILE A N 1
ATOM 2237 C CA . ILE A 1 278 ? -1.305 4.278 -1.810 1.00 57.81 278 ILE A CA 1
ATOM 2238 C C . ILE A 1 278 ? -0.890 3.291 -0.710 1.00 57.81 278 ILE A C 1
ATOM 2240 O O . ILE A 1 278 ? 0.140 2.614 -0.820 1.00 57.81 278 ILE A O 1
ATOM 2244 N N . HIS A 1 279 ? -1.670 3.173 0.350 1.00 55.94 279 HIS A N 1
ATOM 2245 C CA . HIS A 1 279 ? -1.314 2.445 1.556 1.00 55.94 279 HIS A CA 1
ATOM 2246 C C . HIS A 1 279 ? -2.374 1.428 1.978 1.00 55.94 279 HIS A C 1
ATOM 2248 O O . HIS A 1 279 ? -2.036 0.516 2.739 1.00 55.94 279 HIS A O 1
ATOM 2254 N N . THR A 1 280 ? -3.613 1.516 1.504 1.00 55.88 280 THR A N 1
ATOM 2255 C CA . THR A 1 280 ? -4.685 0.568 1.848 1.00 55.88 280 THR A CA 1
ATOM 2256 C C . THR A 1 280 ? -5.484 0.155 0.604 1.00 55.88 280 THR A C 1
ATOM 2258 O O . THR A 1 280 ? -5.176 0.585 -0.496 1.00 55.88 280 THR A O 1
ATOM 2261 N N . GLY A 1 281 ? -6.403 -0.812 0.705 1.00 57.09 281 GLY A N 1
ATOM 2262 C CA . GLY A 1 281 ? -7.275 -1.219 -0.417 1.00 57.09 281 GLY A CA 1
ATOM 2263 C C . GLY A 1 281 ? -6.599 -1.857 -1.644 1.00 57.09 281 GLY A C 1
ATOM 2264 O O . GLY A 1 281 ? -7.290 -2.262 -2.573 1.00 57.09 281 GLY A O 1
ATOM 2265 N N . ARG A 1 282 ? -5.271 -2.011 -1.653 1.00 69.81 282 ARG A N 1
ATOM 2266 C CA . ARG A 1 282 ? -4.503 -2.700 -2.701 1.00 69.81 282 ARG A CA 1
ATOM 2267 C C . ARG A 1 282 ? -3.389 -3.561 -2.125 1.00 69.81 282 ARG A C 1
ATOM 2269 O O . ARG A 1 282 ? -3.160 -3.605 -0.916 1.00 69.81 282 ARG A O 1
ATOM 2276 N N . ILE A 1 283 ? -2.683 -4.259 -3.001 1.00 76.50 283 ILE A N 1
ATOM 2277 C CA . ILE A 1 283 ? -1.445 -4.933 -2.635 1.00 76.50 283 ILE A CA 1
ATOM 2278 C C . ILE A 1 283 ? -0.368 -3.858 -2.467 1.00 76.50 283 ILE A C 1
ATOM 2280 O O . ILE A 1 283 ? -0.063 -3.126 -3.405 1.00 76.50 283 ILE A O 1
ATOM 2284 N N . VAL A 1 284 ? 0.181 -3.726 -1.259 1.00 82.56 284 VAL A N 1
ATOM 2285 C CA . VAL A 1 284 ? 1.143 -2.660 -0.948 1.00 82.56 284 VAL A CA 1
ATOM 2286 C C . VAL A 1 284 ? 2.558 -3.205 -0.790 1.00 82.56 284 VAL A C 1
ATOM 2288 O O . VAL A 1 284 ? 2.747 -4.228 -0.123 1.00 82.56 284 VAL A O 1
ATOM 2291 N N . PRO A 1 285 ? 3.576 -2.522 -1.340 1.00 84.75 285 PRO A N 1
ATOM 2292 C CA . PRO A 1 285 ? 4.965 -2.932 -1.189 1.00 84.75 285 PRO A CA 1
ATOM 2293 C C . PRO A 1 285 ? 5.440 -2.752 0.260 1.00 84.75 285 PRO A C 1
ATOM 2295 O O . PRO A 1 285 ? 5.071 -1.798 0.965 1.00 84.75 285 PRO A O 1
ATOM 2298 N N . LYS A 1 286 ? 6.308 -3.666 0.690 1.00 86.00 286 LYS A N 1
ATOM 2299 C CA . LYS A 1 286 ? 7.044 -3.617 1.951 1.00 86.00 286 LYS A CA 1
ATOM 2300 C C . LYS A 1 286 ? 8.530 -3.463 1.648 1.00 86.00 286 LYS A C 1
ATOM 2302 O O . LYS A 1 286 ? 9.157 -4.384 1.136 1.00 86.00 286 LYS A O 1
ATOM 2307 N N . TYR A 1 287 ? 9.104 -2.327 2.019 1.00 87.31 287 TYR A N 1
ATOM 2308 C CA . TYR A 1 287 ? 10.526 -2.043 1.825 1.00 87.31 287 TYR A CA 1
ATOM 2309 C C . TYR A 1 287 ? 11.363 -2.496 3.024 1.00 87.31 287 TYR A C 1
ATOM 2311 O O . TYR A 1 287 ? 10.850 -2.585 4.146 1.00 87.31 287 TYR A O 1
ATOM 2319 N N . ARG A 1 288 ? 12.657 -2.769 2.804 1.00 85.50 288 ARG A N 1
ATOM 2320 C CA . ARG A 1 288 ? 13.637 -2.742 3.905 1.00 85.50 288 ARG A CA 1
ATOM 2321 C C . ARG A 1 288 ? 13.768 -1.291 4.337 1.00 85.50 288 ARG A C 1
ATOM 2323 O O . ARG A 1 288 ? 13.757 -0.408 3.496 1.00 85.50 288 ARG A O 1
ATOM 2330 N N . LEU A 1 289 ? 13.790 -1.031 5.635 1.00 86.06 289 LEU A N 1
ATOM 2331 C CA . LEU A 1 289 ? 13.826 0.331 6.155 1.00 86.06 289 LEU A CA 1
ATOM 2332 C C . LEU A 1 289 ? 14.717 0.386 7.384 1.00 86.06 289 LEU A C 1
ATOM 2334 O O . LEU A 1 289 ? 14.782 -0.575 8.151 1.00 86.06 289 LEU A O 1
ATOM 2338 N N . ALA A 1 290 ? 15.329 1.546 7.582 1.00 78.81 290 ALA A N 1
ATOM 2339 C CA . ALA A 1 290 ? 15.994 1.930 8.812 1.00 78.81 290 ALA A CA 1
ATOM 2340 C C . ALA A 1 290 ? 15.238 3.101 9.458 1.00 78.81 290 ALA A C 1
ATOM 2342 O O . ALA A 1 290 ? 14.626 3.933 8.778 1.00 78.81 290 ALA A O 1
ATOM 2343 N N . SER A 1 291 ? 15.238 3.138 10.791 1.00 68.38 291 SER A N 1
ATOM 2344 C CA . SER A 1 291 ? 14.636 4.238 11.548 1.00 68.38 291 SER A CA 1
ATOM 2345 C C . SER A 1 291 ? 15.335 5.553 11.180 1.00 68.38 291 SER A C 1
ATOM 2347 O O . SER A 1 291 ? 16.562 5.568 11.148 1.00 68.38 291 SER A O 1
ATOM 2349 N N . PRO A 1 292 ? 14.617 6.660 10.908 1.00 80.44 292 PRO A N 1
ATOM 2350 C CA . PRO A 1 292 ? 13.201 6.919 11.198 1.00 80.44 292 PRO A CA 1
ATOM 2351 C C . PRO A 1 292 ? 12.250 6.777 9.989 1.00 80.44 292 PRO A C 1
ATOM 2353 O O . PRO A 1 292 ? 11.133 7.305 10.017 1.00 80.44 292 PRO A O 1
ATOM 2356 N N . ILE A 1 293 ? 12.663 6.120 8.900 1.00 84.50 293 ILE A N 1
ATOM 2357 C CA . ILE A 1 293 ? 11.843 6.015 7.685 1.00 84.50 293 ILE A CA 1
ATOM 2358 C C . ILE A 1 293 ? 10.714 5.003 7.916 1.00 84.50 293 ILE A C 1
ATOM 2360 O O . ILE A 1 293 ? 10.945 3.840 8.239 1.00 84.50 293 ILE A O 1
ATOM 2364 N N . THR A 1 294 ? 9.468 5.445 7.734 1.00 84.56 294 THR A N 1
ATOM 2365 C CA . THR A 1 294 ? 8.280 4.587 7.844 1.00 84.56 294 THR A CA 1
ATOM 2366 C C . THR A 1 294 ? 7.882 4.024 6.482 1.00 84.56 294 THR A C 1
ATOM 2368 O O . THR A 1 294 ? 8.126 4.648 5.449 1.00 84.56 294 THR A O 1
ATOM 2371 N N . GLN A 1 295 ? 7.196 2.875 6.467 1.00 84.19 295 GLN A N 1
ATOM 2372 C CA . GLN A 1 295 ? 6.673 2.275 5.228 1.00 84.19 295 GLN A CA 1
ATOM 2373 C C . GLN A 1 295 ? 5.749 3.227 4.464 1.00 84.19 295 GLN A C 1
ATOM 2375 O O . GLN A 1 295 ? 5.810 3.305 3.240 1.00 84.19 295 GLN A O 1
ATOM 2380 N N . ARG A 1 296 ? 4.940 3.998 5.198 1.00 82.38 296 ARG A N 1
ATOM 2381 C CA . ARG A 1 296 ? 4.082 5.043 4.640 1.00 82.38 296 ARG A CA 1
ATOM 2382 C C . ARG A 1 296 ? 4.899 6.096 3.891 1.00 82.38 296 ARG A C 1
ATOM 2384 O O . ARG A 1 296 ? 4.636 6.358 2.722 1.00 82.38 296 ARG A O 1
ATOM 2391 N N . ASN A 1 297 ? 5.923 6.649 4.545 1.00 85.19 297 ASN A N 1
ATOM 2392 C CA . ASN A 1 297 ? 6.781 7.665 3.940 1.00 85.19 297 ASN A CA 1
ATOM 2393 C C . ASN A 1 297 ? 7.541 7.109 2.735 1.00 85.19 297 ASN A C 1
ATOM 2395 O O . ASN A 1 297 ? 7.621 7.789 1.719 1.00 85.19 297 ASN A O 1
ATOM 2399 N N . MET A 1 298 ? 8.065 5.884 2.829 1.00 90.38 298 MET A N 1
ATOM 2400 C CA . MET A 1 298 ? 8.784 5.255 1.724 1.00 90.38 298 MET A CA 1
ATOM 2401 C C . MET A 1 298 ? 7.883 5.051 0.504 1.00 90.38 298 MET A C 1
ATOM 2403 O O . MET A 1 298 ? 8.246 5.456 -0.594 1.00 90.38 298 MET A O 1
ATOM 2407 N N . ARG A 1 299 ? 6.677 4.500 0.698 1.00 89.88 299 ARG A N 1
ATOM 2408 C CA . ARG A 1 299 ? 5.682 4.351 -0.375 1.00 89.88 299 ARG A CA 1
ATOM 2409 C C . ARG A 1 299 ? 5.319 5.690 -1.004 1.00 89.88 299 ARG A C 1
ATOM 2411 O O . ARG A 1 299 ? 5.280 5.791 -2.222 1.00 89.88 299 ARG A O 1
ATOM 2418 N N . TYR A 1 300 ? 5.093 6.713 -0.185 1.00 88.44 300 TYR A N 1
ATOM 2419 C CA . TYR A 1 300 ? 4.794 8.055 -0.675 1.00 88.44 300 TYR A CA 1
ATOM 2420 C C . TYR A 1 300 ? 5.936 8.621 -1.533 1.00 88.44 300 TYR A C 1
ATOM 2422 O O . TYR A 1 300 ? 5.700 9.093 -2.639 1.00 88.44 300 TYR A O 1
ATOM 2430 N N . MET A 1 301 ? 7.183 8.538 -1.057 1.00 91.38 301 MET A N 1
ATOM 2431 C CA . MET A 1 301 ? 8.348 9.016 -1.812 1.00 91.38 301 MET A CA 1
ATOM 2432 C C . MET A 1 301 ? 8.549 8.220 -3.105 1.00 91.38 301 MET A C 1
ATOM 2434 O O . MET A 1 301 ? 8.802 8.820 -4.141 1.00 91.38 301 MET A O 1
ATOM 2438 N N . MET A 1 302 ? 8.374 6.896 -3.071 1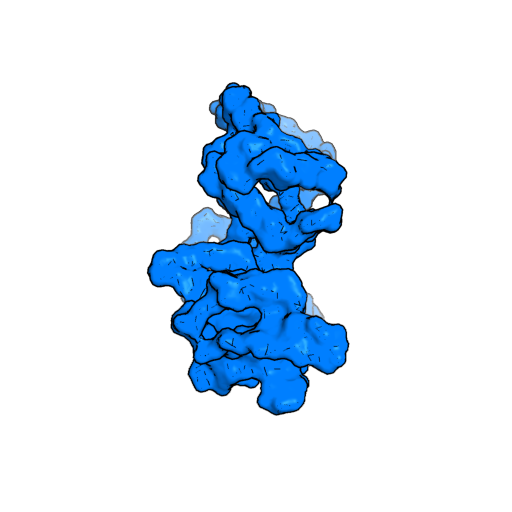.00 93.94 302 MET A N 1
ATOM 2439 C CA . MET A 1 302 ? 8.450 6.058 -4.269 1.00 93.94 302 MET A CA 1
ATOM 2440 C C . MET A 1 302 ? 7.371 6.425 -5.293 1.00 93.94 302 MET A C 1
ATOM 2442 O O . MET A 1 302 ? 7.665 6.517 -6.478 1.00 93.94 302 MET A O 1
ATOM 2446 N N . ARG A 1 303 ? 6.132 6.681 -4.849 1.00 90.88 303 ARG A N 1
ATOM 2447 C CA . ARG A 1 303 ? 5.047 7.146 -5.725 1.00 90.88 303 ARG A CA 1
ATOM 2448 C C . ARG A 1 303 ? 5.441 8.441 -6.438 1.00 90.88 303 ARG A C 1
ATOM 2450 O O . ARG A 1 303 ? 5.413 8.473 -7.658 1.00 90.88 303 ARG A O 1
ATOM 2457 N N . LEU A 1 304 ? 5.922 9.444 -5.696 1.00 91.38 304 LEU A N 1
ATOM 2458 C CA . LEU A 1 304 ? 6.385 10.709 -6.283 1.00 91.38 304 LEU A CA 1
ATOM 2459 C C . LEU A 1 304 ? 7.477 10.523 -7.342 1.00 91.38 304 LEU A C 1
ATOM 2461 O O . LEU A 1 304 ? 7.515 11.280 -8.309 1.00 91.38 304 LEU A O 1
ATOM 2465 N N . VAL A 1 305 ? 8.380 9.564 -7.130 1.00 93.12 305 VAL A N 1
ATOM 2466 C CA . VAL A 1 305 ? 9.473 9.258 -8.058 1.00 93.12 305 VAL A CA 1
ATOM 2467 C C . VAL A 1 305 ? 8.929 8.588 -9.315 1.00 93.12 305 VAL A C 1
ATOM 2469 O O . VAL A 1 305 ? 9.242 9.031 -10.415 1.00 93.12 305 VAL A O 1
ATOM 2472 N N . LEU A 1 306 ? 8.080 7.569 -9.169 1.00 91.56 306 LEU A N 1
ATOM 2473 C CA . LEU A 1 306 ? 7.460 6.883 -10.303 1.00 91.56 306 LEU A CA 1
ATOM 2474 C C . LEU A 1 306 ? 6.618 7.847 -11.143 1.00 91.56 306 LEU A C 1
ATOM 2476 O O . LEU A 1 306 ? 6.748 7.863 -12.361 1.00 91.56 306 LEU A O 1
ATOM 2480 N N . ASP A 1 307 ? 5.813 8.695 -10.510 1.00 90.12 307 ASP A N 1
ATOM 2481 C CA . ASP A 1 307 ? 4.923 9.610 -11.230 1.00 90.12 307 ASP A CA 1
ATOM 2482 C C . ASP A 1 307 ? 5.691 10.684 -12.020 1.00 90.12 307 ASP A C 1
ATOM 2484 O O . ASP A 1 307 ? 5.174 11.216 -12.997 1.00 90.12 307 ASP A O 1
ATOM 2488 N N . GLN A 1 308 ? 6.923 11.011 -11.613 1.00 91.38 308 GLN A N 1
ATOM 2489 C CA . GLN A 1 308 ? 7.737 12.050 -12.255 1.00 91.38 308 GLN A CA 1
ATOM 2490 C C . GLN A 1 308 ? 8.813 11.504 -13.204 1.00 91.38 308 GLN A C 1
ATOM 2492 O O . GLN A 1 308 ? 9.186 12.203 -14.142 1.00 91.38 308 GLN A O 1
ATOM 2497 N N . PHE A 1 309 ? 9.332 10.296 -12.965 1.00 89.88 309 PHE A N 1
ATOM 2498 C CA . PHE A 1 309 ? 10.540 9.794 -13.636 1.00 89.88 309 PHE A CA 1
ATOM 2499 C C . PHE A 1 309 ? 10.371 8.424 -14.306 1.00 89.88 309 PHE A C 1
ATOM 2501 O O . PHE A 1 309 ? 11.283 7.999 -15.013 1.00 89.88 309 PHE A O 1
ATOM 2508 N N . LEU A 1 310 ? 9.233 7.731 -14.152 1.00 86.94 310 LEU A N 1
ATOM 2509 C CA . LEU A 1 310 ? 9.041 6.406 -14.765 1.00 86.94 310 LEU A CA 1
ATOM 2510 C C . LEU A 1 310 ? 9.159 6.444 -16.299 1.00 86.94 310 LEU A C 1
ATOM 2512 O O . LEU A 1 310 ? 9.727 5.530 -16.896 1.00 86.94 310 LEU A O 1
ATOM 2516 N N . ASP A 1 311 ? 8.672 7.509 -16.937 1.00 85.94 311 ASP A N 1
ATOM 2517 C CA . ASP A 1 311 ? 8.714 7.657 -18.397 1.00 85.94 311 ASP A CA 1
ATOM 2518 C C . ASP A 1 311 ? 10.120 7.893 -18.953 1.00 85.94 311 ASP A C 1
ATOM 2520 O O . ASP A 1 311 ? 10.344 7.712 -20.148 1.00 85.94 311 ASP A O 1
ATOM 2524 N N . LEU A 1 312 ? 11.078 8.243 -18.093 1.00 84.94 312 LEU A N 1
ATOM 2525 C CA . LEU A 1 312 ? 12.480 8.399 -18.469 1.00 84.94 312 LEU A CA 1
ATOM 2526 C C . LEU A 1 312 ? 13.243 7.076 -18.429 1.00 84.94 312 LEU A C 1
ATOM 2528 O O . LEU A 1 312 ? 14.404 7.037 -18.801 1.00 84.94 312 LEU A O 1
ATOM 2532 N N . ILE A 1 313 ? 12.638 5.974 -17.984 1.00 83.31 313 ILE A N 1
ATOM 2533 C CA . ILE A 1 313 ? 13.346 4.696 -17.935 1.00 83.31 313 ILE A CA 1
ATOM 2534 C C . ILE A 1 313 ? 13.472 4.131 -19.362 1.00 83.31 313 ILE A C 1
ATOM 2536 O O . ILE A 1 313 ? 12.441 3.856 -19.999 1.00 83.31 313 ILE A O 1
ATOM 2540 N N . PRO A 1 314 ? 14.705 3.918 -19.868 1.00 80.81 314 PRO A N 1
ATOM 2541 C CA . PRO A 1 314 ? 14.920 3.361 -21.194 1.00 80.81 314 PRO A CA 1
ATOM 2542 C C . PRO A 1 314 ? 14.692 1.847 -21.199 1.00 80.81 314 PRO A C 1
ATOM 2544 O O . PRO A 1 314 ? 14.971 1.140 -20.219 1.00 80.81 314 PRO A O 1
ATOM 2547 N N . GLU A 1 315 ? 14.196 1.349 -22.328 1.00 82.44 315 GLU A N 1
ATOM 2548 C CA . GLU A 1 315 ? 14.043 -0.078 -22.582 1.00 82.44 315 GLU A CA 1
ATOM 2549 C C . GLU A 1 315 ? 15.342 -0.641 -23.167 1.00 82.44 315 GLU A C 1
ATOM 2551 O O . GLU A 1 315 ? 15.756 -0.244 -24.247 1.00 82.44 315 GLU A O 1
ATOM 2556 N N . HIS A 1 316 ? 15.960 -1.594 -22.471 1.00 80.94 316 HIS A N 1
ATOM 2557 C CA . HIS A 1 316 ? 17.227 -2.194 -22.900 1.00 80.94 316 HIS A CA 1
ATOM 2558 C C . HIS A 1 316 ? 17.015 -3.417 -23.801 1.00 80.94 316 HIS A C 1
ATOM 2560 O O . HIS A 1 316 ? 17.932 -3.833 -24.506 1.00 80.94 316 HIS A O 1
ATOM 2566 N N . LEU A 1 317 ? 15.816 -4.016 -23.787 1.00 80.00 317 LEU A N 1
ATOM 2567 C CA . LEU A 1 317 ? 15.513 -5.180 -24.611 1.00 80.00 317 LEU A CA 1
ATOM 2568 C C . LEU A 1 317 ? 14.914 -4.774 -25.964 1.00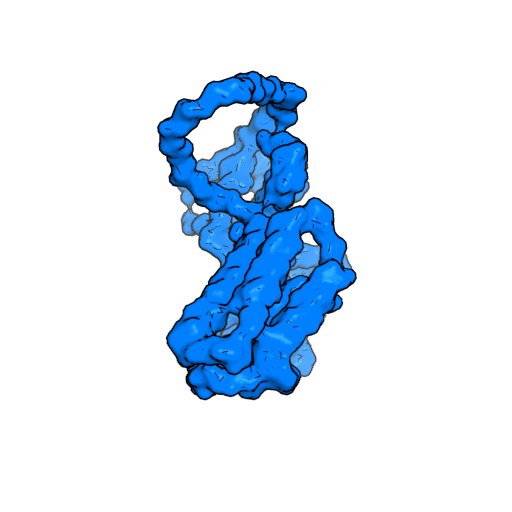 80.00 317 LEU A C 1
ATOM 2570 O O . LEU A 1 317 ? 13.859 -4.120 -26.002 1.00 80.00 317 LEU A O 1
ATOM 2574 N N . PRO A 1 318 ? 15.482 -5.259 -27.090 1.00 84.00 318 PRO A N 1
ATOM 2575 C CA . PRO A 1 318 ? 14.906 -5.048 -28.409 1.00 84.00 318 PRO A CA 1
ATOM 2576 C C . PRO A 1 318 ? 13.432 -5.452 -28.454 1.00 84.00 318 PRO A C 1
ATOM 2578 O O . PRO A 1 318 ? 13.016 -6.486 -27.916 1.00 84.00 318 PRO A O 1
ATOM 2581 N N . ARG A 1 319 ? 12.617 -4.645 -29.140 1.00 77.94 319 ARG A N 1
ATOM 2582 C CA . ARG A 1 319 ? 11.160 -4.847 -29.221 1.00 77.94 319 ARG A CA 1
ATOM 2583 C C . ARG A 1 319 ? 10.791 -6.239 -29.736 1.00 77.94 319 ARG A C 1
ATOM 2585 O O . ARG A 1 319 ? 9.812 -6.829 -29.280 1.00 77.94 319 ARG A O 1
ATOM 2592 N N . GLU A 1 320 ? 11.563 -6.763 -30.681 1.00 79.31 320 GLU A N 1
ATOM 2593 C CA . GLU A 1 320 ? 11.366 -8.093 -31.260 1.00 79.31 320 GLU A CA 1
ATOM 2594 C C . GLU A 1 320 ? 11.589 -9.200 -30.231 1.00 79.31 320 GLU A C 1
ATOM 2596 O O . GLU A 1 320 ? 10.770 -10.115 -30.124 1.00 79.31 320 GLU A O 1
ATOM 2601 N N . MET A 1 321 ? 12.633 -9.067 -29.408 1.00 82.12 321 MET A N 1
ATOM 2602 C CA . MET A 1 321 ? 12.923 -9.998 -28.324 1.00 82.12 321 MET A CA 1
ATOM 2603 C C . MET A 1 321 ? 11.792 -10.002 -27.292 1.00 82.12 321 MET A C 1
ATOM 2605 O O . MET A 1 321 ? 11.278 -11.073 -26.963 1.00 82.12 321 MET A O 1
ATOM 2609 N N . ARG A 1 322 ? 11.323 -8.820 -26.865 1.00 86.19 322 ARG A N 1
ATOM 2610 C CA . ARG A 1 322 ? 10.185 -8.703 -25.936 1.00 86.19 322 ARG A CA 1
ATOM 2611 C C . ARG A 1 322 ? 8.905 -9.307 -26.501 1.00 86.19 322 ARG A C 1
ATOM 2613 O O . ARG A 1 322 ? 8.212 -10.030 -25.794 1.00 86.19 322 ARG A O 1
ATOM 2620 N N . ARG A 1 323 ? 8.604 -9.081 -27.784 1.00 81.25 323 ARG A N 1
ATOM 2621 C CA . ARG A 1 323 ? 7.427 -9.672 -28.447 1.00 81.25 323 ARG A CA 1
ATOM 2622 C C . ARG A 1 323 ? 7.516 -11.191 -28.540 1.00 81.25 323 ARG A C 1
ATOM 2624 O O . ARG A 1 323 ? 6.543 -11.872 -28.223 1.00 81.25 323 ARG A O 1
ATOM 2631 N N . ARG A 1 324 ? 8.668 -11.719 -28.961 1.00 83.50 324 ARG A N 1
ATOM 2632 C CA . ARG A 1 324 ? 8.896 -13.162 -29.115 1.00 83.50 324 ARG A CA 1
ATOM 2633 C C . ARG A 1 324 ? 8.790 -13.892 -27.778 1.00 83.50 324 ARG A C 1
ATOM 2635 O O . ARG A 1 324 ? 8.177 -14.952 -27.716 1.00 83.50 324 ARG A O 1
ATOM 2642 N N . LEU A 1 325 ? 9.359 -13.307 -26.725 1.00 84.00 325 LEU A N 1
ATOM 2643 C CA . LEU A 1 325 ? 9.393 -13.879 -25.378 1.00 84.00 325 LEU A CA 1
ATOM 2644 C C . LEU A 1 325 ? 8.204 -13.455 -24.499 1.00 84.00 325 LEU A C 1
ATOM 2646 O O . LEU A 1 325 ? 8.103 -13.913 -23.367 1.00 84.00 325 LEU A O 1
ATOM 2650 N N . ARG A 1 326 ? 7.296 -12.613 -25.018 1.00 83.06 326 ARG A N 1
ATOM 2651 C CA . ARG A 1 326 ? 6.138 -12.049 -24.298 1.00 83.06 326 ARG A CA 1
ATOM 2652 C C . ARG A 1 326 ? 6.522 -11.367 -22.979 1.00 83.06 326 ARG A C 1
ATOM 2654 O O . ARG A 1 326 ? 5.810 -11.484 -21.987 1.00 83.06 326 ARG A O 1
ATOM 2661 N N . LEU A 1 327 ? 7.649 -10.660 -22.983 1.00 81.62 327 LEU A N 1
ATOM 2662 C CA . LEU A 1 327 ? 8.146 -9.939 -21.816 1.00 81.62 327 LEU A CA 1
ATOM 2663 C C . LEU A 1 327 ? 7.443 -8.591 -21.672 1.00 81.62 327 LEU A C 1
ATOM 2665 O O . LEU A 1 327 ? 7.215 -7.883 -22.659 1.00 81.62 327 LEU A O 1
ATOM 2669 N N . MET A 1 328 ? 7.142 -8.242 -20.424 1.00 83.25 328 MET A N 1
ATOM 2670 C CA . MET A 1 328 ? 6.703 -6.904 -20.045 1.00 83.25 328 MET A CA 1
ATOM 2671 C C . MET A 1 328 ? 7.811 -5.889 -20.353 1.00 83.25 328 MET A C 1
ATOM 2673 O O . MET A 1 328 ? 8.995 -6.214 -20.266 1.00 83.25 328 MET A O 1
ATOM 2677 N N . ASP A 1 329 ? 7.438 -4.670 -20.742 1.00 85.56 329 ASP A N 1
ATOM 2678 C CA . ASP A 1 329 ? 8.413 -3.590 -20.874 1.00 85.56 329 ASP A CA 1
ATOM 2679 C C . ASP A 1 329 ? 8.944 -3.149 -19.504 1.00 85.56 329 ASP A C 1
ATOM 2681 O O . ASP A 1 329 ? 8.278 -3.298 -18.474 1.00 85.56 329 ASP A O 1
ATOM 2685 N N . ARG A 1 330 ? 10.149 -2.578 -19.492 1.00 85.31 330 ARG A N 1
ATOM 2686 C CA . ARG A 1 330 ? 10.837 -2.211 -18.250 1.00 85.31 330 ARG A CA 1
ATOM 2687 C C . ARG A 1 330 ? 10.053 -1.211 -17.392 1.00 85.31 330 ARG A C 1
ATOM 2689 O O . ARG A 1 330 ? 10.082 -1.325 -16.167 1.00 85.31 330 ARG A O 1
ATOM 2696 N N . ARG A 1 331 ? 9.336 -0.256 -17.997 1.00 88.19 331 ARG A N 1
ATOM 2697 C CA . ARG A 1 331 ? 8.565 0.762 -17.256 1.00 88.19 331 ARG A CA 1
ATOM 2698 C C . ARG A 1 331 ? 7.394 0.117 -16.531 1.00 88.19 331 ARG A C 1
ATOM 2700 O O . ARG A 1 331 ? 7.224 0.312 -15.328 1.00 88.19 331 ARG A O 1
ATOM 2707 N N . SER A 1 332 ? 6.633 -0.704 -17.247 1.00 86.25 332 SER A N 1
ATOM 2708 C CA . SER A 1 332 ? 5.531 -1.477 -16.676 1.00 86.25 332 SER A CA 1
ATOM 2709 C C . SER A 1 332 ? 6.022 -2.442 -15.596 1.00 86.25 332 SER A C 1
ATOM 2711 O O . SER A 1 332 ? 5.369 -2.579 -14.562 1.00 86.25 332 SER A O 1
ATOM 2713 N N . ALA A 1 333 ? 7.191 -3.064 -15.785 1.00 87.50 333 ALA A N 1
ATOM 2714 C CA . ALA A 1 333 ? 7.782 -3.958 -14.793 1.00 87.50 333 ALA A CA 1
ATOM 2715 C C . ALA A 1 333 ? 8.130 -3.213 -13.496 1.00 87.50 333 ALA A C 1
ATOM 2717 O O . ALA A 1 333 ? 7.707 -3.630 -12.420 1.00 87.50 333 ALA A O 1
ATOM 2718 N N . ILE A 1 334 ? 8.822 -2.073 -13.584 1.00 88.81 334 ILE A N 1
ATOM 2719 C CA . ILE A 1 334 ? 9.184 -1.261 -12.411 1.00 88.81 334 ILE A CA 1
ATOM 2720 C C . ILE A 1 334 ? 7.929 -0.736 -11.704 1.00 88.81 334 ILE A C 1
ATOM 2722 O O . ILE A 1 334 ? 7.813 -0.863 -10.483 1.00 88.81 334 ILE A O 1
ATOM 2726 N N . ARG A 1 335 ? 6.937 -0.235 -12.453 1.00 89.62 335 ARG A N 1
ATOM 2727 C CA . ARG A 1 335 ? 5.645 0.181 -11.884 1.00 89.62 335 ARG A CA 1
ATOM 2728 C C . ARG A 1 335 ? 4.990 -0.952 -11.092 1.00 89.62 335 ARG A C 1
ATOM 2730 O O . ARG A 1 335 ? 4.587 -0.718 -9.956 1.00 89.62 335 ARG A O 1
ATOM 2737 N N . ASN A 1 336 ? 4.928 -2.161 -11.650 1.00 87.38 336 ASN A N 1
ATOM 2738 C CA . ASN A 1 336 ? 4.293 -3.312 -11.005 1.00 87.38 336 ASN A CA 1
ATOM 2739 C C . ASN A 1 336 ? 5.096 -3.883 -9.828 1.00 87.38 336 ASN A C 1
ATOM 2741 O O . ASN A 1 336 ? 4.496 -4.345 -8.862 1.00 87.38 336 ASN A O 1
ATOM 2745 N N . ILE A 1 337 ? 6.430 -3.812 -9.857 1.00 89.06 337 ILE A N 1
ATOM 2746 C CA . ILE A 1 337 ? 7.268 -4.194 -8.712 1.00 89.06 337 ILE A CA 1
ATOM 2747 C C . ILE A 1 337 ? 7.000 -3.265 -7.522 1.00 89.06 337 ILE A C 1
ATOM 2749 O O . ILE A 1 337 ? 6.886 -3.714 -6.386 1.00 89.06 337 ILE A O 1
ATOM 2753 N N . HIS A 1 338 ? 6.871 -1.958 -7.741 1.00 88.69 338 HIS A N 1
ATOM 2754 C CA . HIS A 1 338 ? 6.626 -1.037 -6.631 1.00 88.69 338 HIS A CA 1
ATOM 2755 C C . HIS A 1 338 ? 5.152 -0.957 -6.236 1.00 88.69 338 HIS A C 1
ATOM 2757 O O . HIS A 1 338 ? 4.845 -0.875 -5.051 1.00 88.69 338 HIS A O 1
ATOM 2763 N N . PHE A 1 339 ? 4.231 -0.980 -7.193 1.00 86.69 339 PHE A N 1
ATOM 2764 C CA . PHE A 1 339 ? 2.795 -0.860 -6.957 1.00 86.69 339 PHE A CA 1
ATOM 2765 C C . PHE A 1 339 ? 2.030 -1.818 -7.872 1.00 86.69 339 PHE A C 1
ATOM 2767 O O . PHE A 1 339 ? 1.490 -1.386 -8.890 1.00 86.69 339 PHE A O 1
ATOM 2774 N N . PRO A 1 340 ? 1.983 -3.112 -7.516 1.00 82.50 340 PRO A N 1
ATOM 2775 C CA . PRO A 1 340 ? 1.323 -4.125 -8.329 1.00 82.50 340 PRO A CA 1
ATOM 2776 C C . PRO A 1 340 ? -0.177 -3.857 -8.439 1.00 82.50 340 PRO A C 1
ATOM 2778 O O . PRO A 1 340 ? -0.864 -3.658 -7.434 1.00 82.50 340 PRO A O 1
ATOM 2781 N N . GLU A 1 341 ? -0.696 -3.920 -9.663 1.00 71.69 341 GLU A N 1
ATOM 2782 C CA . GLU A 1 341 ? -2.133 -3.787 -9.926 1.00 71.69 341 GLU A CA 1
ATOM 2783 C C . GLU A 1 341 ? -2.907 -5.058 -9.549 1.00 71.69 341 GLU A C 1
ATOM 2785 O O . GLU A 1 341 ? -4.080 -5.002 -9.184 1.00 71.69 341 GLU A O 1
ATOM 2790 N N . SER A 1 342 ? -2.256 -6.226 -9.593 1.00 69.50 342 SER A N 1
ATOM 2791 C CA . SER A 1 342 ? -2.879 -7.496 -9.219 1.00 69.50 342 SER A CA 1
ATOM 2792 C C . SER A 1 342 ? -1.862 -8.529 -8.726 1.00 69.50 342 SER A C 1
ATOM 2794 O O . SER A 1 342 ? -0.657 -8.405 -8.936 1.00 69.50 342 SER A O 1
ATOM 2796 N N . HIS A 1 343 ? -2.361 -9.602 -8.102 1.00 66.19 343 HIS A N 1
ATOM 2797 C CA . HIS A 1 343 ? -1.542 -10.752 -7.699 1.00 66.19 343 HIS A CA 1
ATOM 2798 C C . HIS A 1 343 ? -0.884 -11.465 -8.890 1.00 66.19 343 HIS A C 1
ATOM 2800 O O . HIS A 1 343 ? 0.125 -12.139 -8.705 1.00 66.19 343 HIS A O 1
ATOM 2806 N N . GLU A 1 344 ? -1.447 -11.353 -10.096 1.00 62.66 344 GLU A N 1
ATOM 2807 C CA . GLU A 1 344 ? -0.854 -11.946 -11.299 1.00 62.66 344 GLU A CA 1
ATOM 2808 C C . GLU A 1 344 ? 0.409 -11.195 -11.722 1.00 62.66 344 GLU A C 1
ATOM 2810 O O . GLU A 1 344 ? 1.387 -11.836 -12.087 1.00 62.66 344 GLU A O 1
ATOM 2815 N N . HIS A 1 345 ? 0.439 -9.871 -11.546 1.00 63.56 345 HIS A N 1
ATOM 2816 C CA . HIS A 1 345 ? 1.621 -9.036 -11.790 1.00 63.56 345 HIS A CA 1
ATOM 2817 C C . HIS A 1 345 ? 2.753 -9.259 -10.772 1.00 63.56 345 HIS A C 1
ATOM 2819 O O . HIS A 1 345 ? 3.859 -8.767 -10.967 1.00 63.56 345 HIS A O 1
ATOM 2825 N N . LEU A 1 346 ? 2.492 -10.014 -9.698 1.00 59.41 346 LEU A N 1
ATOM 2826 C CA . LEU A 1 346 ? 3.496 -10.455 -8.726 1.00 59.41 346 LEU A CA 1
ATOM 2827 C C . LEU A 1 346 ? 4.064 -11.846 -9.016 1.00 59.41 346 LEU A C 1
ATOM 2829 O O . LEU A 1 346 ? 4.916 -12.318 -8.260 1.00 59.41 346 LEU A O 1
ATOM 2833 N N . ARG A 1 347 ? 3.566 -12.533 -10.051 1.00 50.88 347 ARG A N 1
ATOM 2834 C CA . ARG A 1 347 ? 4.083 -13.837 -10.469 1.00 50.88 347 ARG A CA 1
ATOM 2835 C C . ARG A 1 347 ? 5.201 -13.611 -11.481 1.00 50.88 347 ARG A C 1
ATOM 2837 O O . ARG A 1 347 ? 4.988 -12.968 -12.501 1.00 50.88 347 ARG A O 1
ATOM 2844 N N . TRP A 1 348 ? 6.371 -14.124 -11.128 1.00 43.88 348 TRP A N 1
ATOM 2845 C CA . TRP A 1 348 ? 7.617 -14.049 -11.878 1.00 43.88 348 TRP A CA 1
ATOM 2846 C C . TRP A 1 348 ? 7.652 -15.206 -12.871 1.00 43.88 348 TRP A C 1
ATOM 2848 O O . TRP A 1 348 ? 7.307 -16.336 -12.440 1.00 43.88 348 TRP A O 1
#

pLDDT: mean 78.14, std 16.97, range [29.58, 96.94]

Secondary structure (DSSP, 8-state):
--HHHHHHHHHHHHHHHHHHTS-S-SSTT-HHHHHHHHHHHHHHH---S-HHHHHHHHHHHHHHTTGGGS-HHHHHHHHHHHHHHHHHHHHHHHHHHS-------PPP--------------S--S---HHHHHHHSSBGGGSTT--HHHHHHHHHHH---BHHHHHT---SEEEE---EEPGGG-SSS-SEEEEEEEEEEEEEEE-TTS-EEEEEEEE-SS-EEEEEEEHHHHHHHHHH--TT-EEEEEEE-EEETTEEEESSEEEEEE-TTT---SSSSSEEEE----TT--HHHHHHHHHHHHHHHGGGPPP-S-HHHHHHHTPPPHHHHHHHHHS-SSSGGG--

Solvent-accessible surface area (backbone atoms only — not comparable to full-atom values): 20113 Å² total; per-residue (Å²): 129,58,69,69,62,52,53,52,61,51,46,52,35,57,58,44,22,64,76,66,68,60,73,62,69,54,35,89,80,24,55,40,53,48,44,40,57,50,46,54,49,47,64,72,68,47,90,65,98,48,69,67,63,54,54,50,49,54,49,44,45,62,48,32,61,66,50,88,78,48,54,69,68,56,36,49,55,33,49,54,51,41,52,50,48,52,50,51,52,50,52,50,54,47,45,73,76,41,64,82,77,78,83,88,67,76,80,76,89,72,96,71,86,89,75,89,76,74,76,71,74,85,58,75,72,70,73,86,51,60,70,45,56,54,62,33,64,35,54,38,56,75,40,80,92,34,49,70,72,56,34,51,48,35,32,75,61,71,66,34,53,25,43,46,52,52,74,66,60,66,50,79,47,72,46,82,28,47,64,68,41,56,54,65,71,60,35,75,84,70,52,75,47,22,31,55,29,29,27,74,42,76,47,73,50,70,44,98,84,69,47,46,37,24,41,37,32,30,38,55,94,64,34,63,37,33,44,42,25,56,51,72,58,10,57,47,47,65,74,74,54,54,71,71,43,36,31,34,37,35,25,40,34,37,67,52,94,96,37,40,35,30,70,57,65,49,74,44,66,55,48,96,68,79,48,76,58,80,82,28,69,34,47,28,58,37,62,82,74,46,88,89,59,45,71,68,58,52,51,53,53,50,48,48,44,48,79,75,46,40,89,59,55,77,53,86,69,56,69,65,57,32,61,76,57,68,51,77,54,58,50,63,46,52,48,27,65,56,52,32,90,45,77,70,63,70,61,130

Sequence (348 aa):
MKLEEILERIEKPLRLEIKLGFRDRAAVGGIERYVSDWVERALRLGGLKDPPTRGMLERLRRSVEGYSEFDLDRRKAHIYKAIELIERIRKKERAKIQPVLFDHQAPSEEKGEGDEVQIELSFPPADEDTSVLESLLRPITDVRGIGPKRSGMLATQLGITTILEMLEYFPVGYLDRSRIKRIYDVGRSGEPETVQGRVVNVTHFISRNGQRIVKVIIFDETGLASLVGFGRFGEFLERALKVGDQLVVSGRFKRAFNEIQTSDFEFELLSEEEAELIHTGRIVPKYRLASPITQRNMRYMMRLVLDQFLDLIPEHLPREMRRRLRLMDRRSAIRNIHFPESHEHLRW